Protein AF-A0A434TZ46-F1 (afdb_monomer_lite)

Structure (mmCIF, N/CA/C/O backbone):
data_AF-A0A434TZ46-F1
#
_entry.id   AF-A0A434TZ46-F1
#
loop_
_atom_site.group_PDB
_atom_site.id
_atom_site.type_symbol
_atom_site.label_atom_id
_atom_site.label_alt_id
_atom_site.label_comp_id
_atom_site.label_asym_id
_atom_site.label_entity_id
_atom_site.label_seq_id
_atom_site.pdbx_PDB_ins_code
_atom_site.Cartn_x
_atom_site.Cartn_y
_atom_site.Cartn_z
_atom_site.occupancy
_atom_site.B_iso_or_equiv
_atom_site.auth_seq_id
_atom_site.auth_comp_id
_atom_site.auth_asym_id
_atom_site.auth_atom_id
_atom_site.pdbx_PDB_model_num
ATOM 1 N N . MET A 1 1 ? -18.429 -49.446 20.543 1.00 51.88 1 MET A N 1
ATOM 2 C CA . MET A 1 1 ? -19.174 -49.352 19.262 1.00 51.88 1 MET A CA 1
ATOM 3 C C . MET A 1 1 ? -20.600 -48.777 19.357 1.00 51.88 1 MET A C 1
ATOM 5 O O . MET A 1 1 ? -21.110 -48.351 18.331 1.00 51.88 1 MET A O 1
ATOM 9 N N . ARG A 1 2 ? -21.245 -48.674 20.535 1.00 57.38 2 ARG A N 1
ATOM 10 C CA . ARG A 1 2 ? -22.646 -48.192 20.654 1.00 57.38 2 ARG A CA 1
ATOM 11 C C . ARG A 1 2 ? -22.880 -46.701 20.341 1.00 57.38 2 ARG A C 1
ATOM 13 O O . ARG A 1 2 ? -23.977 -46.325 19.948 1.00 57.38 2 ARG A O 1
ATOM 20 N N . THR A 1 3 ? -21.876 -45.840 20.499 1.00 57.66 3 THR A N 1
ATOM 21 C CA . THR A 1 3 ? -21.989 -44.390 20.241 1.00 57.66 3 THR A CA 1
ATOM 22 C C . THR A 1 3 ? -22.014 -44.040 18.754 1.00 57.66 3 THR A C 1
ATOM 24 O O . THR A 1 3 ? -22.775 -43.164 18.356 1.00 57.66 3 THR A O 1
ATOM 27 N N . LEU A 1 4 ? -21.245 -44.755 17.927 1.00 62.53 4 LEU A N 1
ATOM 28 C CA . LEU A 1 4 ? -21.224 -44.552 16.474 1.00 62.53 4 LEU A CA 1
ATOM 29 C C . LEU A 1 4 ? -22.514 -45.043 15.808 1.00 62.53 4 LEU A C 1
ATOM 31 O O . LEU A 1 4 ? -23.067 -44.338 14.972 1.00 62.53 4 LEU A O 1
ATOM 35 N N . GLN A 1 5 ? -23.051 -46.185 16.248 1.00 72.56 5 GLN A N 1
ATOM 36 C CA . GLN A 1 5 ? -24.335 -46.707 15.761 1.00 72.56 5 GLN A CA 1
ATOM 37 C C . GLN A 1 5 ? -25.507 -45.768 16.094 1.00 72.56 5 GLN A C 1
ATOM 39 O O . GLN A 1 5 ? -26.370 -45.537 15.255 1.00 72.56 5 GLN A O 1
ATOM 44 N N . ARG A 1 6 ? -25.498 -45.138 17.280 1.00 63.72 6 ARG A N 1
ATOM 45 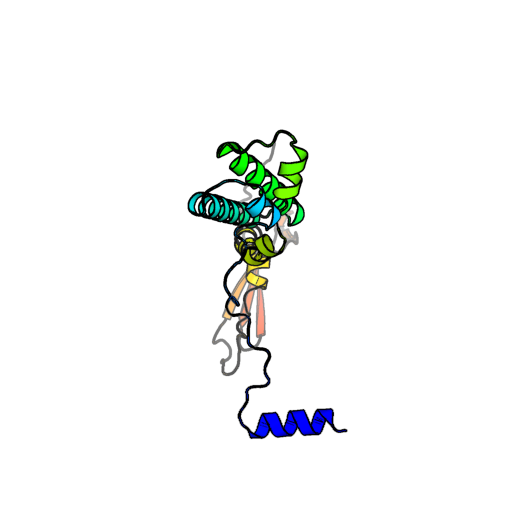C CA . ARG A 1 6 ? -26.473 -44.092 17.649 1.00 63.72 6 ARG A CA 1
ATOM 46 C C . ARG A 1 6 ? -26.376 -42.839 16.777 1.00 63.72 6 ARG A C 1
ATOM 48 O O . ARG A 1 6 ? -27.383 -42.184 16.539 1.00 63.72 6 ARG A O 1
ATOM 55 N N . HIS A 1 7 ? -25.167 -42.474 16.360 1.00 60.38 7 HIS A N 1
ATOM 56 C CA . HIS A 1 7 ? -24.936 -41.321 15.491 1.00 60.38 7 HIS A CA 1
ATOM 57 C C . HIS A 1 7 ? -25.367 -41.597 14.047 1.00 60.38 7 HIS A C 1
ATOM 59 O O . HIS A 1 7 ? -25.941 -40.710 13.425 1.00 60.38 7 HIS A O 1
ATOM 65 N N . ALA A 1 8 ? -25.137 -42.816 13.551 1.00 67.50 8 ALA A N 1
ATOM 66 C CA . ALA A 1 8 ? -25.589 -43.254 12.232 1.00 67.50 8 ALA A CA 1
ATOM 67 C C . ALA A 1 8 ? -27.125 -43.309 12.147 1.00 67.50 8 ALA A C 1
ATOM 69 O O . ALA A 1 8 ? -27.697 -42.723 11.238 1.00 67.50 8 ALA A O 1
ATOM 70 N N . ALA A 1 9 ? -27.795 -43.875 13.159 1.00 67.50 9 ALA A N 1
ATOM 71 C CA . ALA A 1 9 ? -29.260 -43.921 13.212 1.00 67.50 9 ALA A CA 1
ATOM 72 C C . ALA A 1 9 ? -29.911 -42.521 13.204 1.00 67.50 9 ALA A C 1
ATOM 74 O O . ALA A 1 9 ? -30.908 -42.299 12.529 1.00 67.50 9 ALA A O 1
ATOM 75 N N . ARG A 1 10 ? -29.302 -41.536 13.885 1.00 59.41 10 ARG A N 1
ATOM 76 C CA . ARG A 1 10 ? -29.754 -40.130 13.850 1.00 59.41 10 ARG A CA 1
ATOM 77 C C . ARG A 1 10 ? -29.540 -39.444 12.497 1.00 59.41 10 ARG A C 1
ATOM 79 O O . ARG A 1 10 ? -30.164 -38.419 12.237 1.00 59.41 10 ARG A O 1
ATOM 86 N N . PHE A 1 11 ? -28.633 -39.962 11.672 1.00 63.22 11 PHE A N 1
ATOM 87 C CA . PHE A 1 11 ? -28.360 -39.443 10.334 1.00 63.22 11 PHE A CA 1
ATOM 88 C C . PHE A 1 11 ? -29.434 -39.901 9.337 1.00 63.22 11 PHE A C 1
ATOM 90 O O . PHE A 1 11 ? -29.900 -39.089 8.538 1.00 63.22 11 PHE A O 1
ATOM 97 N N . ASP A 1 12 ? -29.872 -41.160 9.446 1.00 60.44 12 ASP A N 1
ATOM 98 C CA . ASP A 1 12 ? -30.924 -41.747 8.601 1.00 60.44 12 ASP A CA 1
ATOM 99 C C . ASP A 1 12 ? -32.313 -41.134 8.863 1.00 60.44 12 ASP A C 1
ATOM 101 O O . ASP A 1 12 ? -33.139 -41.055 7.958 1.00 60.44 12 ASP A O 1
ATOM 105 N N . GLU A 1 13 ? -32.552 -40.590 10.060 1.00 65.56 13 GLU A N 1
ATOM 106 C CA . GLU A 1 13 ? -33.772 -39.839 10.415 1.00 65.56 13 GLU A CA 1
ATOM 107 C C . GLU A 1 13 ? -33.798 -38.389 9.865 1.00 65.56 13 GLU A C 1
ATOM 109 O O . GLU A 1 13 ? -34.672 -37.595 10.215 1.00 65.56 13 GLU A O 1
ATOM 114 N N . GLY A 1 14 ? -32.841 -37.998 9.012 1.00 55.78 14 GLY A N 1
ATOM 115 C CA . GLY A 1 14 ? -32.810 -36.677 8.362 1.00 55.78 14 GLY A CA 1
ATOM 116 C C . GLY A 1 14 ? -32.359 -35.520 9.266 1.00 55.78 14 GLY A C 1
ATOM 117 O O . GLY A 1 14 ? -32.448 -34.346 8.888 1.00 55.78 14 GLY A O 1
ATOM 118 N N . MET A 1 15 ? -31.845 -35.813 10.462 1.00 55.72 15 MET A N 1
ATOM 119 C CA . MET A 1 15 ? -31.403 -34.799 11.414 1.00 55.72 15 MET A CA 1
ATOM 120 C C . MET A 1 15 ? -30.022 -34.251 11.008 1.00 55.72 15 MET A C 1
ATOM 122 O O . MET A 1 15 ? -29.019 -34.962 11.006 1.00 55.72 15 MET A O 1
ATOM 126 N N . LYS A 1 16 ? -29.934 -32.955 10.671 1.00 57.53 16 LYS A N 1
ATOM 127 C CA . LYS A 1 16 ? -28.660 -32.289 10.328 1.00 57.53 16 LYS A CA 1
ATOM 128 C C . LYS A 1 16 ? -27.697 -32.311 11.528 1.00 57.53 16 LYS A C 1
ATOM 130 O O . LYS A 1 16 ? -27.805 -31.480 12.423 1.00 57.53 16 LYS A O 1
ATOM 135 N N . VAL A 1 17 ? -26.705 -33.206 11.512 1.00 55.69 17 VAL A N 1
ATOM 136 C CA . VAL A 1 17 ? -25.663 -33.347 12.562 1.00 55.69 17 VAL A CA 1
ATOM 137 C C . VAL A 1 17 ? -24.533 -32.302 12.433 1.00 55.69 17 VAL A C 1
ATOM 139 O O . VAL A 1 17 ? -23.542 -32.322 13.161 1.00 55.69 17 VAL A O 1
ATOM 142 N N . GLY A 1 18 ? -24.664 -31.333 11.524 1.00 60.03 18 GLY A N 1
ATOM 143 C CA . GLY A 1 18 ? -23.765 -30.181 11.484 1.00 60.03 18 GLY A CA 1
ATOM 144 C C . GLY A 1 18 ? -23.980 -29.296 12.712 1.00 60.03 18 GLY A C 1
ATOM 145 O O . GLY A 1 18 ? -25.120 -28.972 13.041 1.00 60.03 18 GLY A O 1
ATOM 146 N N . ARG A 1 19 ? -22.901 -28.857 13.381 1.00 57.91 19 ARG A N 1
ATOM 147 C CA . ARG A 1 19 ? -22.994 -27.779 14.384 1.00 57.91 19 ARG A CA 1
ATOM 148 C C . ARG A 1 19 ? -23.782 -26.629 13.765 1.00 57.91 19 ARG A C 1
ATOM 150 O O . ARG A 1 19 ? -23.327 -26.047 12.778 1.00 57.91 19 ARG A O 1
ATOM 157 N N . HIS A 1 20 ? -24.940 -26.316 14.343 1.00 59.62 20 HIS A N 1
ATOM 158 C CA . HIS A 1 20 ? -25.729 -25.172 13.918 1.00 59.62 20 HIS A CA 1
ATOM 159 C C . HIS A 1 20 ? -24.811 -23.947 13.957 1.00 59.62 20 HIS A C 1
ATOM 161 O O . HIS A 1 20 ? -24.183 -23.660 14.983 1.00 59.62 20 HIS A O 1
ATOM 167 N N . GLY A 1 21 ? -24.639 -23.286 12.810 1.00 60.97 21 GLY A N 1
ATOM 168 C CA . GLY A 1 21 ? -23.885 -22.041 12.766 1.00 60.97 21 GLY A CA 1
ATOM 169 C C . GLY A 1 21 ? -24.502 -21.089 13.783 1.00 60.97 21 GLY A C 1
ATOM 170 O O . GLY A 1 21 ? -25.725 -21.020 13.887 1.00 60.97 21 GLY A O 1
ATOM 171 N N . ARG A 1 22 ? -23.677 -20.400 14.578 1.00 62.66 22 ARG A N 1
ATOM 172 C CA . ARG A 1 22 ? -24.213 -19.423 15.533 1.00 62.66 22 ARG A CA 1
ATOM 173 C C . ARG A 1 22 ? -25.095 -18.425 14.773 1.00 62.66 22 ARG A C 1
ATOM 175 O O . ARG A 1 22 ? -24.722 -18.001 13.681 1.00 62.66 22 ARG A O 1
ATOM 182 N N . SER A 1 23 ? -26.244 -18.063 15.335 1.00 64.88 23 SER A N 1
ATOM 183 C CA . SER A 1 23 ? -27.238 -17.186 14.690 1.00 64.88 23 SER A CA 1
ATOM 184 C C . SER A 1 23 ? -26.707 -15.783 14.370 1.00 64.88 23 SER A C 1
ATOM 186 O O . SER A 1 23 ? -27.261 -15.065 13.545 1.00 64.88 23 SER A O 1
ATOM 188 N N . ASP A 1 24 ? -25.604 -15.396 14.999 1.00 58.41 24 ASP A N 1
ATOM 189 C CA . ASP A 1 24 ? -24.908 -14.131 14.813 1.00 58.41 24 ASP A CA 1
ATOM 190 C C . ASP A 1 24 ? -23.653 -14.247 13.931 1.00 58.41 24 ASP A C 1
ATOM 192 O O . ASP A 1 24 ? -22.852 -13.312 13.847 1.00 58.41 24 ASP A O 1
ATOM 196 N N . ARG A 1 25 ? -23.461 -15.386 13.256 1.00 47.59 25 ARG A N 1
ATOM 197 C CA . ARG A 1 25 ? -22.370 -15.591 12.299 1.00 47.59 25 ARG A CA 1
ATOM 198 C C . ARG A 1 25 ? -22.459 -14.529 11.196 1.00 47.59 25 ARG A C 1
ATOM 200 O O . ARG A 1 25 ? -23.406 -14.508 10.423 1.00 47.59 25 ARG A O 1
ATOM 207 N N . GLY A 1 26 ? -21.463 -13.643 11.149 1.00 59.19 26 GLY A N 1
ATOM 208 C CA . GLY A 1 26 ? -21.386 -12.525 10.198 1.00 59.19 26 GLY A CA 1
ATOM 209 C C . GLY A 1 26 ? -21.720 -11.149 10.787 1.00 59.19 26 GLY A C 1
ATOM 210 O O . GLY A 1 26 ? -21.369 -10.141 10.179 1.00 59.19 26 GLY A O 1
ATOM 211 N N . LYS A 1 27 ? -22.312 -11.067 11.988 1.00 59.84 27 LYS A N 1
ATOM 212 C CA . LYS A 1 27 ? -22.533 -9.785 12.676 1.00 59.84 27 LYS A CA 1
ATOM 213 C C . LYS A 1 27 ? -21.300 -9.418 13.502 1.00 59.84 27 LYS A C 1
ATOM 215 O O . LYS A 1 27 ? -20.865 -10.184 14.364 1.00 59.84 27 LYS A O 1
ATOM 220 N N . LYS A 1 28 ? -20.727 -8.233 13.258 1.00 60.75 28 LYS A N 1
ATOM 221 C CA . LYS A 1 28 ? -19.649 -7.700 14.104 1.00 60.75 28 LYS A CA 1
ATOM 222 C C . LYS A 1 28 ? -20.211 -7.450 15.505 1.00 60.75 28 LYS A C 1
ATOM 224 O O . LYS A 1 28 ? -20.994 -6.533 15.706 1.00 60.75 28 LYS A O 1
ATOM 229 N N . ARG A 1 29 ? -19.811 -8.282 16.472 1.00 64.06 29 ARG A N 1
ATOM 230 C CA . ARG A 1 29 ? -20.197 -8.148 17.893 1.00 64.06 29 ARG A CA 1
ATOM 231 C C . ARG A 1 29 ? -19.611 -6.905 18.573 1.00 64.06 29 ARG A C 1
ATOM 233 O O . ARG A 1 29 ? -19.988 -6.605 19.697 1.00 64.06 29 ARG A O 1
ATOM 240 N N . VAL A 1 30 ? -18.612 -6.293 17.947 1.00 70.38 30 VAL A N 1
ATOM 241 C CA . VAL A 1 30 ? -17.732 -5.280 18.526 1.00 70.38 30 VAL A CA 1
ATOM 242 C C . VAL A 1 30 ? -17.458 -4.249 17.446 1.00 70.38 30 VAL A C 1
ATOM 244 O O . VAL A 1 30 ? -17.172 -4.629 16.305 1.00 70.38 30 VAL A O 1
ATOM 247 N N . VAL A 1 31 ? -17.567 -2.975 17.800 1.00 77.50 31 VAL A N 1
ATOM 248 C CA . VAL A 1 31 ? -17.396 -1.859 16.872 1.00 77.50 31 VAL A CA 1
ATOM 249 C C . VAL A 1 31 ? -15.904 -1.586 16.655 1.00 77.50 31 VAL A C 1
ATOM 251 O O . VAL A 1 31 ? -15.456 -1.574 15.507 1.00 77.50 31 VAL A O 1
ATOM 254 N N . ILE A 1 32 ? -15.129 -1.479 17.743 1.00 81.44 32 ILE A N 1
ATOM 255 C CA . ILE A 1 32 ? -13.660 -1.331 17.708 1.00 81.44 32 ILE A CA 1
ATOM 256 C C . ILE A 1 32 ? -12.984 -2.457 18.495 1.00 81.44 32 ILE A C 1
ATOM 258 O O . ILE A 1 32 ? -12.407 -3.369 17.909 1.00 81.44 32 ILE A O 1
ATOM 262 N N . SER A 1 33 ? -13.089 -2.441 19.826 1.00 85.44 33 SER A N 1
ATOM 263 C CA . SER A 1 33 ? -12.559 -3.478 20.716 1.00 85.44 33 SER A CA 1
ATOM 264 C C . SER A 1 33 ? -13.550 -3.743 21.853 1.00 85.44 33 SER A C 1
ATOM 266 O O . SER A 1 33 ? -14.283 -2.850 22.271 1.00 85.44 33 SER A O 1
ATOM 268 N N . ARG A 1 34 ? -13.589 -4.973 22.393 1.00 83.88 34 ARG A N 1
ATOM 269 C CA . ARG A 1 34 ? -14.512 -5.298 23.504 1.00 83.88 34 ARG A CA 1
ATOM 270 C C . ARG A 1 34 ? -14.236 -4.460 24.748 1.00 83.88 34 ARG A C 1
ATOM 272 O O . ARG A 1 34 ? -15.143 -4.256 25.546 1.00 83.88 34 ARG A O 1
ATOM 279 N N . ARG A 1 35 ? -12.973 -4.072 24.952 1.00 86.19 35 ARG A N 1
ATOM 280 C CA . ARG A 1 35 ? -12.545 -3.280 26.107 1.00 86.19 35 ARG A CA 1
ATOM 281 C C . ARG A 1 35 ? -13.045 -1.848 25.967 1.00 86.19 35 ARG A C 1
ATOM 283 O O . ARG A 1 35 ? -13.695 -1.364 26.884 1.00 86.19 35 ARG A O 1
ATOM 290 N N . TRP A 1 36 ? -12.833 -1.237 24.804 1.00 88.81 36 TRP A N 1
ATOM 291 C CA . TRP A 1 36 ? -13.318 0.106 24.502 1.00 88.81 36 TRP A CA 1
ATOM 292 C C . TRP A 1 36 ? -14.853 0.178 24.506 1.00 88.81 36 TRP A C 1
ATOM 294 O O . TRP A 1 36 ? -15.424 0.993 25.225 1.00 88.81 36 TRP A O 1
ATOM 304 N N . ASP A 1 37 ? -15.535 -0.752 23.824 1.00 86.88 37 ASP A N 1
ATOM 305 C CA . ASP A 1 37 ? -17.005 -0.764 23.729 1.00 86.88 37 ASP A CA 1
ATOM 306 C C . ASP A 1 37 ? -17.696 -0.862 25.101 1.00 86.88 37 ASP A C 1
ATOM 308 O O . ASP A 1 37 ? -18.792 -0.321 25.267 1.00 86.88 37 ASP A O 1
ATOM 312 N N . LYS A 1 38 ? -17.071 -1.558 26.064 1.00 86.88 38 LYS A N 1
ATOM 313 C CA . LYS A 1 38 ? -17.561 -1.704 27.445 1.00 86.88 38 LYS A CA 1
ATOM 314 C C . LYS A 1 38 ? -17.207 -0.524 28.344 1.00 86.88 38 LYS A C 1
ATOM 316 O O . LYS A 1 38 ? -17.980 -0.219 29.243 1.00 86.88 38 LYS A O 1
ATOM 321 N N . LEU A 1 39 ? -16.031 0.071 28.152 1.00 86.44 39 LEU A N 1
ATOM 322 C CA . LEU A 1 39 ? -15.540 1.155 29.000 1.00 86.44 39 LEU A CA 1
ATOM 323 C C . LEU A 1 39 ? -16.297 2.458 28.734 1.00 86.44 39 LEU A C 1
ATOM 325 O O . LEU A 1 39 ? -16.559 3.226 29.655 1.00 86.44 39 LEU A O 1
ATOM 329 N N . VAL A 1 40 ? -16.621 2.712 27.470 1.00 86.38 40 VAL A N 1
ATOM 330 C CA . VAL A 1 40 ? -17.083 4.021 27.031 1.00 86.38 40 VAL A CA 1
ATOM 331 C C . VAL A 1 40 ? -18.620 4.107 27.071 1.00 86.38 40 VAL A C 1
ATOM 333 O O . VAL A 1 40 ? -19.292 3.319 26.389 1.00 86.38 40 VAL A O 1
ATOM 336 N N . PRO A 1 41 ? -19.202 5.082 27.798 1.00 87.50 41 PRO A N 1
ATOM 337 C CA . PRO A 1 41 ? -20.648 5.245 27.961 1.00 87.50 41 PRO A CA 1
ATOM 338 C C . PRO A 1 41 ? -21.294 6.016 26.794 1.00 87.50 41 PRO A C 1
ATOM 340 O O . PRO A 1 41 ? -22.204 6.811 26.998 1.00 87.50 41 PRO A O 1
ATOM 343 N N . PHE A 1 42 ? -20.810 5.822 25.565 1.00 87.94 42 PHE A N 1
ATOM 344 C CA . PHE A 1 42 ? -21.385 6.460 24.377 1.00 87.94 42 PHE A CA 1
ATOM 345 C C . PHE A 1 42 ? -22.549 5.648 23.810 1.00 87.94 42 PHE A C 1
ATOM 347 O O . PHE A 1 42 ? -22.585 4.415 23.918 1.00 87.94 42 PHE A O 1
ATOM 354 N N . ASP A 1 43 ? -23.468 6.344 23.147 1.00 89.62 43 ASP A N 1
ATOM 355 C CA . ASP A 1 43 ? -24.531 5.740 22.358 1.00 89.62 43 ASP A CA 1
ATOM 356 C C . ASP A 1 43 ? -23.968 5.011 21.121 1.00 89.62 43 ASP A C 1
ATOM 358 O O . ASP A 1 43 ? -22.823 5.203 20.695 1.00 89.62 43 ASP A O 1
ATOM 362 N N . ALA A 1 44 ? -24.785 4.141 20.526 1.00 87.06 44 ALA A N 1
ATOM 363 C CA . ALA A 1 44 ? -24.357 3.319 19.398 1.00 87.06 44 ALA A CA 1
ATOM 364 C C . ALA A 1 44 ? -23.980 4.145 18.154 1.00 87.06 44 ALA A C 1
ATOM 366 O O . ALA A 1 44 ? -23.100 3.725 17.400 1.00 87.06 44 ALA A O 1
ATOM 367 N N . SER A 1 45 ? -24.608 5.309 17.940 1.00 88.69 45 SER A N 1
ATOM 368 C CA . SER A 1 45 ? -24.334 6.150 16.771 1.00 88.69 45 SER A CA 1
ATOM 369 C C . SER A 1 45 ? -22.975 6.842 16.890 1.00 88.69 45 SER A C 1
ATOM 371 O O . SER A 1 45 ? -22.174 6.785 15.955 1.00 88.69 45 SER A O 1
ATOM 373 N N . THR A 1 46 ? -22.649 7.366 18.073 1.00 89.12 46 THR A N 1
ATOM 374 C CA . THR A 1 46 ? -21.332 7.947 18.362 1.00 89.12 46 THR A CA 1
ATOM 375 C C . THR A 1 46 ? -20.227 6.902 18.249 1.00 89.12 46 THR A C 1
ATOM 377 O O . THR A 1 46 ? -19.203 7.150 17.610 1.00 89.12 46 THR A O 1
ATOM 380 N N . LYS A 1 47 ? -20.447 5.688 18.775 1.00 89.44 47 LYS A N 1
ATOM 381 C CA . LYS A 1 47 ? -19.487 4.578 18.629 1.00 89.44 47 LYS A CA 1
ATOM 382 C C . LYS A 1 47 ? -19.232 4.225 17.164 1.00 89.44 47 LYS A C 1
ATOM 384 O O . LYS A 1 47 ? -18.082 4.031 16.773 1.00 89.44 47 LYS A O 1
ATOM 389 N N . ALA A 1 48 ? -20.285 4.166 16.350 1.00 89.12 48 ALA A N 1
ATOM 390 C CA . ALA A 1 48 ? -20.164 3.887 14.923 1.00 89.12 48 ALA A CA 1
ATOM 391 C C . ALA A 1 48 ? -19.397 4.990 14.178 1.00 89.12 48 ALA A C 1
ATOM 393 O O . ALA A 1 48 ? -18.571 4.672 13.323 1.00 89.12 48 ALA A O 1
ATOM 394 N N . LYS A 1 49 ? -19.624 6.261 14.531 1.00 92.12 49 LYS A N 1
ATOM 395 C CA . LYS A 1 49 ? -18.920 7.403 13.938 1.00 92.12 49 LYS A CA 1
ATOM 396 C C . LYS A 1 49 ? -17.420 7.364 14.232 1.00 92.12 49 LYS A C 1
ATOM 398 O O . LYS A 1 49 ? -16.633 7.351 13.294 1.00 92.12 49 LYS A O 1
ATOM 403 N N . ILE A 1 50 ? -17.034 7.216 15.502 1.00 91.88 50 ILE A N 1
ATOM 404 C CA . ILE A 1 50 ? -15.618 7.107 15.905 1.00 91.88 50 ILE A CA 1
ATOM 405 C C . ILE A 1 50 ? -14.931 5.944 15.179 1.00 91.88 50 ILE A C 1
ATOM 407 O O . ILE A 1 50 ? -13.788 6.057 14.747 1.00 91.88 50 ILE A O 1
ATOM 411 N N . ALA A 1 51 ? -15.627 4.820 15.013 1.00 91.00 51 ALA A N 1
ATOM 412 C CA . ALA A 1 51 ? -15.071 3.663 14.327 1.00 91.00 51 ALA A CA 1
ATOM 413 C C . ALA A 1 51 ? -14.906 3.857 12.819 1.00 91.00 51 ALA A C 1
ATOM 415 O O . ALA A 1 51 ? -13.992 3.276 12.233 1.00 91.00 51 ALA A O 1
ATOM 416 N N . GLU A 1 52 ? -15.783 4.624 12.172 1.00 92.81 52 GLU A N 1
ATOM 417 C CA . GLU A 1 52 ? -15.601 4.972 10.766 1.00 92.81 52 GLU A CA 1
ATOM 418 C C . GLU A 1 52 ? -14.466 5.981 10.593 1.00 92.81 52 GLU A C 1
ATOM 420 O O . GLU A 1 52 ? -13.606 5.759 9.744 1.00 92.81 52 GLU A O 1
ATOM 425 N N . ASP A 1 53 ? -14.387 6.997 11.453 1.00 93.75 53 ASP A N 1
ATOM 426 C CA . ASP A 1 53 ? -13.290 7.971 11.452 1.00 93.75 53 ASP A CA 1
ATOM 427 C C . ASP A 1 53 ? -11.935 7.269 11.661 1.00 93.75 53 ASP A C 1
ATOM 429 O O . ASP A 1 53 ? -10.998 7.471 10.890 1.00 93.75 53 ASP A O 1
ATOM 433 N N . LEU A 1 54 ? -11.861 6.330 12.613 1.00 94.31 54 LEU A N 1
ATOM 434 C CA . LEU A 1 54 ? -10.679 5.495 12.849 1.00 94.31 54 LEU A CA 1
ATOM 435 C C . LEU A 1 54 ? -10.293 4.667 11.613 1.00 94.31 54 LEU A C 1
ATOM 437 O O . LEU A 1 54 ? -9.111 4.535 11.294 1.00 94.31 54 LEU A O 1
ATOM 441 N N . LYS A 1 55 ? -11.269 4.097 10.893 1.00 93.50 55 LYS A N 1
ATOM 442 C CA . LYS A 1 55 ? -10.977 3.379 9.642 1.00 93.50 55 LYS A CA 1
ATOM 443 C C . LYS A 1 55 ? -10.428 4.318 8.578 1.00 93.50 55 LYS A C 1
ATOM 445 O O . LYS A 1 55 ? -9.506 3.928 7.864 1.00 93.50 55 LYS A O 1
ATOM 450 N N . GLN A 1 56 ? -10.989 5.516 8.437 1.00 94.69 56 GLN A N 1
ATOM 451 C CA . GLN A 1 56 ? -10.493 6.495 7.469 1.00 94.69 56 GLN A CA 1
ATOM 452 C C . GLN A 1 56 ? -9.061 6.920 7.797 1.00 94.69 56 GLN A C 1
ATOM 454 O O . GLN A 1 56 ? -8.235 6.967 6.883 1.00 94.69 56 GLN A O 1
ATOM 459 N N . GLU A 1 57 ? -8.741 7.104 9.077 1.00 95.12 57 GLU A N 1
ATOM 460 C CA . GLU A 1 57 ? -7.384 7.412 9.528 1.00 95.12 57 GLU A CA 1
ATOM 461 C C . GLU A 1 57 ? -6.409 6.283 9.176 1.00 95.12 57 GLU A C 1
ATOM 463 O O . GLU A 1 57 ? -5.422 6.503 8.475 1.00 95.12 57 GLU A O 1
ATOM 468 N N . ILE A 1 58 ? -6.735 5.034 9.529 1.00 94.56 58 ILE A N 1
ATOM 469 C CA . ILE A 1 58 ? -5.910 3.863 9.183 1.00 94.56 58 ILE A CA 1
ATOM 470 C C . ILE A 1 58 ? -5.685 3.776 7.670 1.00 94.56 58 ILE A C 1
ATOM 472 O O . ILE A 1 58 ? -4.563 3.542 7.213 1.00 94.56 58 ILE A O 1
ATOM 476 N N . ARG A 1 59 ? -6.725 4.005 6.860 1.00 95.00 59 ARG A N 1
ATOM 477 C CA . ARG A 1 59 ? -6.592 4.047 5.395 1.00 95.00 59 ARG A CA 1
ATOM 478 C C . ARG A 1 59 ? -5.657 5.168 4.952 1.00 95.00 59 ARG A C 1
ATOM 480 O O . ARG A 1 59 ? -4.868 4.950 4.033 1.00 95.00 59 ARG A O 1
ATOM 487 N N . GLY A 1 60 ? -5.741 6.344 5.568 1.00 95.50 60 GLY A N 1
ATOM 488 C CA . GLY A 1 60 ? -4.844 7.476 5.339 1.00 95.50 60 GLY A CA 1
ATOM 489 C C . GLY A 1 60 ? -3.384 7.114 5.604 1.00 95.50 60 GLY A C 1
ATOM 490 O O . GLY A 1 60 ? -2.552 7.236 4.702 1.00 95.50 60 GLY A O 1
ATOM 491 N N . LEU A 1 61 ? -3.093 6.558 6.781 1.00 94.81 61 LEU A N 1
ATOM 492 C CA . LEU A 1 61 ? -1.752 6.128 7.194 1.00 94.81 61 LEU A CA 1
ATOM 493 C C . LEU A 1 61 ? -1.166 5.072 6.244 1.00 94.81 61 LEU A C 1
ATOM 495 O O . LEU A 1 61 ? -0.023 5.187 5.787 1.00 94.81 61 LEU A O 1
ATOM 499 N N . LEU A 1 62 ? -1.967 4.073 5.860 1.00 94.69 62 LEU A N 1
ATOM 500 C CA . LEU A 1 62 ? -1.547 3.021 4.928 1.00 94.69 62 LEU A CA 1
ATOM 501 C C . LEU A 1 62 ? -1.293 3.554 3.510 1.00 94.69 62 LEU A C 1
ATOM 503 O O . LEU A 1 62 ? -0.324 3.140 2.867 1.00 94.69 62 LEU A O 1
ATOM 507 N N . LYS A 1 63 ? -2.114 4.496 3.023 1.00 94.38 63 LYS A N 1
ATOM 508 C CA . LYS A 1 63 ? -1.880 5.214 1.753 1.00 94.38 63 LYS A CA 1
ATOM 509 C C . LYS A 1 63 ? -0.639 6.111 1.828 1.00 94.38 63 LYS A C 1
ATOM 511 O O . LYS A 1 63 ? 0.039 6.296 0.817 1.00 94.38 63 LYS A O 1
ATOM 516 N N . GLY A 1 64 ? -0.336 6.644 3.011 1.00 93.06 64 GLY A N 1
ATOM 517 C CA . GLY A 1 64 ? 0.878 7.402 3.312 1.00 93.06 64 GLY A CA 1
ATOM 518 C C . GLY A 1 64 ? 2.149 6.549 3.303 1.00 93.06 64 GLY A C 1
ATOM 519 O O . GLY A 1 64 ? 3.234 7.089 3.114 1.00 93.06 64 GLY A O 1
ATOM 520 N N . GLY A 1 65 ? 2.017 5.221 3.400 1.00 92.06 65 GLY A N 1
ATOM 521 C CA . GLY A 1 65 ? 3.140 4.279 3.403 1.00 92.06 65 GLY A CA 1
ATOM 522 C C . GLY A 1 65 ? 3.674 3.951 4.789 1.00 92.06 65 GLY A C 1
ATOM 523 O O . GLY A 1 65 ? 4.766 3.396 4.900 1.00 92.06 65 GLY A O 1
ATOM 524 N N . MET A 1 66 ? 2.916 4.272 5.839 1.00 93.31 66 MET A N 1
ATOM 525 C CA . MET A 1 66 ? 3.328 4.014 7.211 1.00 93.31 66 MET A CA 1
ATOM 526 C C . MET A 1 66 ? 3.572 2.514 7.456 1.00 93.31 66 MET A C 1
ATOM 528 O O . MET A 1 66 ? 2.940 1.636 6.852 1.00 93.31 66 MET A O 1
ATOM 532 N N . SER A 1 67 ? 4.541 2.210 8.324 1.00 91.50 67 SER A N 1
ATOM 533 C CA . SER A 1 67 ? 4.832 0.836 8.732 1.00 91.50 67 SER A CA 1
ATOM 534 C C . SER A 1 67 ? 3.697 0.281 9.596 1.00 91.50 67 SER A C 1
ATOM 536 O O . SER A 1 67 ? 2.919 1.029 10.187 1.00 91.50 67 SER A O 1
ATOM 538 N N . TRP A 1 68 ? 3.594 -1.045 9.681 1.00 90.75 68 TRP A N 1
ATOM 539 C CA . TRP A 1 68 ? 2.537 -1.706 10.451 1.00 90.75 68 TRP A CA 1
ATOM 540 C C . TRP A 1 68 ? 2.517 -1.279 11.926 1.00 90.75 68 TRP A C 1
ATOM 542 O O . TRP A 1 68 ? 1.471 -0.889 12.435 1.00 90.75 68 TRP A O 1
ATOM 552 N N . GLY A 1 69 ? 3.678 -1.308 12.589 1.00 91.62 69 GLY A N 1
ATOM 553 C CA . GLY A 1 69 ? 3.793 -0.935 14.002 1.00 91.62 69 GLY A CA 1
ATOM 554 C C . GLY A 1 69 ? 3.411 0.522 14.254 1.00 91.62 69 GLY A C 1
ATOM 555 O O . GLY A 1 69 ? 2.619 0.795 15.149 1.00 91.62 69 GLY A O 1
ATOM 556 N N . HIS A 1 70 ? 3.884 1.440 13.406 1.00 93.44 70 HIS A N 1
ATOM 557 C CA . HIS A 1 70 ? 3.525 2.856 13.517 1.00 93.44 70 HIS A CA 1
ATOM 558 C C . HIS A 1 70 ? 2.042 3.098 13.214 1.00 93.44 70 HIS A C 1
ATOM 560 O O . HIS A 1 70 ? 1.414 3.910 13.878 1.00 93.44 70 HIS A O 1
ATOM 566 N N . THR A 1 71 ? 1.456 2.355 12.268 1.00 93.38 71 THR A N 1
ATOM 567 C CA . THR A 1 71 ? 0.018 2.454 11.968 1.00 93.38 71 THR A CA 1
ATOM 568 C C . THR A 1 71 ? -0.820 2.087 13.192 1.00 93.38 71 THR A C 1
ATOM 570 O O . THR A 1 71 ? -1.809 2.752 13.468 1.00 93.38 71 THR A O 1
ATOM 573 N N . LEU A 1 72 ? -0.428 1.047 13.939 1.00 93.31 72 LEU A N 1
ATOM 574 C CA . LEU A 1 72 ? -1.117 0.659 15.173 1.00 93.31 72 LEU A CA 1
ATOM 575 C C . LEU A 1 72 ? -0.985 1.726 16.263 1.00 93.31 72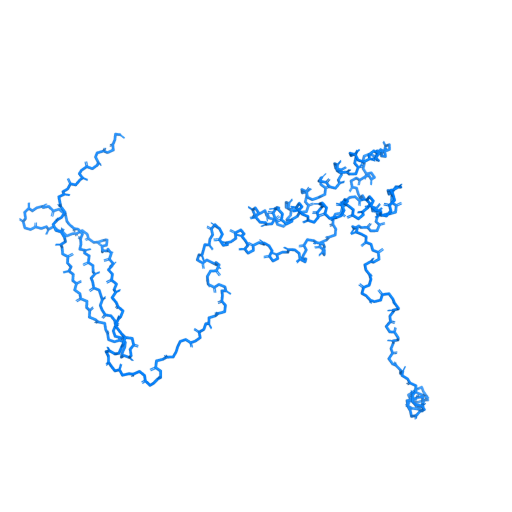 LEU A C 1
ATOM 577 O O . LEU A 1 72 ? -1.988 2.076 16.875 1.00 93.31 72 LEU A O 1
ATOM 581 N N . GLN A 1 73 ? 0.224 2.253 16.469 1.00 93.12 73 GLN A N 1
ATOM 582 C CA . GLN A 1 73 ? 0.483 3.293 17.470 1.00 93.12 73 GLN A CA 1
ATOM 583 C C . GLN A 1 73 ? -0.289 4.584 17.173 1.00 93.12 73 GLN A C 1
ATOM 585 O O . GLN A 1 73 ? -0.931 5.138 18.063 1.00 93.12 73 GLN A O 1
ATOM 590 N N . GLU A 1 74 ? -0.280 5.046 15.921 1.00 93.88 74 GLU A N 1
ATOM 591 C CA . GLU A 1 74 ? -0.966 6.288 15.556 1.00 93.88 74 GLU A CA 1
ATOM 592 C C . GLU A 1 74 ? -2.491 6.110 15.557 1.00 93.88 74 GLU A C 1
ATOM 594 O O . GLU A 1 74 ? -3.216 6.998 15.996 1.00 93.88 74 GLU A O 1
ATOM 599 N N . ALA A 1 75 ? -2.993 4.935 15.163 1.00 93.88 75 ALA A N 1
ATOM 600 C CA . ALA A 1 75 ? -4.414 4.608 15.274 1.00 93.88 75 ALA A CA 1
ATOM 601 C C . ALA A 1 75 ? -4.887 4.531 16.738 1.00 93.88 75 ALA A C 1
ATOM 603 O O . ALA A 1 75 ? -5.997 4.962 17.052 1.00 93.88 75 ALA A O 1
ATOM 604 N N . GLU A 1 76 ? -4.058 4.005 17.644 1.00 94.06 76 GLU A N 1
ATOM 605 C CA . GLU A 1 76 ? -4.333 3.987 19.085 1.00 94.06 76 GLU A CA 1
ATOM 606 C C . GLU A 1 76 ? -4.396 5.407 19.653 1.00 94.06 76 GLU A C 1
ATOM 608 O O . GLU A 1 76 ? -5.362 5.761 20.332 1.00 94.06 76 GLU A O 1
ATOM 613 N N . LYS A 1 77 ? -3.419 6.248 19.305 1.00 93.69 77 LYS A N 1
ATOM 614 C CA . LYS A 1 77 ? -3.395 7.663 19.683 1.00 93.69 77 LYS A CA 1
ATOM 615 C C . LYS A 1 77 ? -4.619 8.415 19.160 1.00 93.69 77 LYS A C 1
ATOM 617 O O . LYS A 1 77 ? -5.292 9.089 19.936 1.00 93.69 77 LYS A O 1
ATOM 622 N N . PHE A 1 78 ? -4.972 8.224 17.888 1.00 94.38 78 PHE A N 1
ATOM 623 C CA . PHE A 1 78 ? -6.185 8.793 17.301 1.00 94.38 78 PHE A CA 1
ATOM 624 C C . PHE A 1 78 ? -7.439 8.375 18.075 1.00 94.38 78 PHE A C 1
ATOM 626 O O . PHE A 1 78 ? -8.289 9.211 18.379 1.00 94.38 78 PHE A O 1
ATOM 633 N N . LEU A 1 79 ? -7.560 7.095 18.441 1.00 93.38 79 LEU A N 1
ATOM 634 C CA . LEU A 1 79 ? -8.709 6.608 19.203 1.00 93.38 79 LEU A CA 1
ATOM 635 C C . LEU A 1 79 ? -8.778 7.228 20.605 1.00 93.38 79 LEU A C 1
ATOM 637 O O . LEU A 1 79 ? -9.872 7.557 21.070 1.00 93.38 79 LEU A O 1
ATOM 641 N N . ILE A 1 80 ? -7.638 7.408 21.275 1.00 92.12 80 ILE A N 1
ATOM 642 C CA . ILE A 1 80 ? -7.554 8.098 22.569 1.00 92.12 80 ILE A CA 1
ATOM 643 C C . ILE A 1 80 ? -8.035 9.544 22.428 1.00 92.12 80 ILE A C 1
ATOM 645 O O . ILE A 1 80 ? -8.911 9.972 23.185 1.00 92.12 80 ILE A O 1
ATOM 649 N N . ASP A 1 81 ? -7.510 10.274 21.448 1.00 91.94 81 ASP A N 1
ATOM 650 C CA . ASP A 1 81 ? -7.829 11.684 21.233 1.00 91.94 81 ASP A CA 1
ATOM 651 C C . ASP A 1 81 ? -9.295 11.873 20.831 1.00 91.94 81 ASP A C 1
ATOM 653 O O . ASP A 1 81 ? -9.992 12.705 21.415 1.00 91.94 81 ASP A O 1
ATOM 657 N N . ALA A 1 82 ? -9.815 11.031 19.934 1.00 91.38 82 ALA A N 1
ATOM 658 C CA . ALA A 1 82 ? -11.225 11.026 19.557 1.00 91.38 82 ALA A CA 1
ATOM 659 C C . ALA A 1 82 ? -12.131 10.728 20.762 1.00 91.38 82 ALA A C 1
ATOM 661 O O . ALA A 1 82 ? -13.115 11.429 20.995 1.00 91.38 82 ALA A O 1
ATOM 662 N N . THR A 1 83 ? -11.785 9.731 21.582 1.00 90.12 83 THR A N 1
ATOM 663 C CA . THR A 1 83 ? -12.567 9.376 22.779 1.00 90.12 83 THR A CA 1
ATOM 664 C C . THR A 1 83 ? -12.586 10.523 23.800 1.00 90.12 83 THR A C 1
ATOM 666 O O . THR A 1 83 ? -13.629 10.809 24.393 1.00 90.12 83 THR A O 1
ATOM 669 N N . ARG A 1 84 ? -11.462 11.232 23.965 1.00 90.00 84 ARG A N 1
ATOM 670 C CA . ARG A 1 84 ? -11.358 12.420 24.829 1.00 90.00 84 ARG A CA 1
ATOM 671 C C . ARG A 1 84 ? -12.129 13.616 24.279 1.00 90.00 84 ARG A C 1
ATOM 673 O O . ARG A 1 84 ? -12.712 14.357 25.070 1.00 90.00 84 ARG A O 1
ATOM 680 N N . ALA A 1 85 ? -12.134 13.807 22.961 1.00 89.06 85 ALA A N 1
ATOM 681 C CA . ALA A 1 85 ? -12.860 14.886 22.293 1.00 89.06 85 ALA A CA 1
ATOM 682 C C . ALA A 1 85 ? -14.380 14.751 22.472 1.00 89.06 85 ALA A C 1
ATOM 684 O O . ALA A 1 85 ? -15.062 15.745 22.695 1.00 89.06 85 ALA A O 1
ATOM 685 N N . TRP A 1 86 ? -14.893 13.518 22.483 1.00 87.00 86 TRP A N 1
ATOM 686 C CA . TRP A 1 86 ? -16.291 13.211 22.811 1.00 87.00 86 TRP A CA 1
ATOM 687 C C . TRP A 1 86 ? -16.624 13.299 24.312 1.00 87.00 86 TRP A C 1
ATOM 689 O O . TRP A 1 86 ? -17.751 13.026 24.715 1.00 87.00 86 TRP A O 1
ATOM 699 N N . GLY A 1 87 ? -15.665 13.702 25.150 1.00 84.75 87 GLY A N 1
ATOM 700 C CA . GLY A 1 87 ? -15.895 14.034 26.557 1.00 84.75 87 GLY A CA 1
ATOM 701 C C . GLY A 1 87 ? -15.647 12.898 27.549 1.00 84.75 87 GLY A C 1
ATOM 702 O O . GLY A 1 87 ? -15.793 13.114 28.751 1.00 84.75 87 GLY A O 1
ATOM 703 N N . PHE A 1 88 ? -15.222 11.707 27.108 1.00 85.88 88 PHE A N 1
ATOM 704 C CA . PHE A 1 88 ? -14.874 10.632 28.039 1.00 85.88 88 PHE A CA 1
ATOM 705 C C . PHE A 1 88 ? -13.433 10.781 28.536 1.00 85.88 88 PHE A C 1
ATOM 707 O O . PHE A 1 88 ? -12.466 10.574 27.800 1.00 85.88 88 PHE A O 1
ATOM 714 N N . ARG A 1 89 ? -13.293 11.136 29.816 1.00 82.62 89 ARG A N 1
ATOM 715 C CA . ARG A 1 89 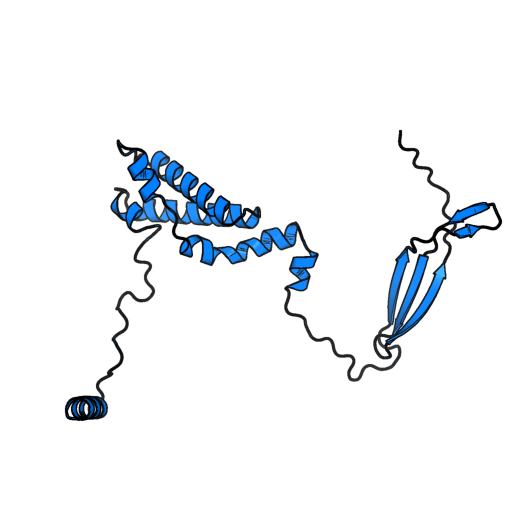? -12.007 11.273 30.509 1.00 82.62 89 ARG A CA 1
ATOM 716 C C . ARG A 1 89 ? -12.034 10.441 31.792 1.00 82.62 89 ARG A C 1
ATOM 718 O O . ARG A 1 89 ? -12.571 10.907 32.795 1.00 82.62 89 ARG A O 1
ATOM 725 N N . PRO A 1 90 ? -11.513 9.204 31.780 1.00 77.94 90 PRO A N 1
ATOM 726 C CA . PRO A 1 90 ? -11.382 8.436 33.009 1.00 77.94 90 PRO A CA 1
ATOM 727 C C . PRO A 1 90 ? -10.340 9.091 33.926 1.00 77.94 90 PRO A C 1
ATOM 729 O O . PRO A 1 90 ? -9.383 9.698 33.447 1.00 77.94 90 PRO A O 1
ATOM 732 N N . GLY A 1 91 ? -10.523 8.953 35.243 1.00 74.88 91 GLY A N 1
ATOM 733 C CA . GLY A 1 91 ? -9.596 9.509 36.239 1.00 74.88 91 GLY A CA 1
ATOM 734 C C . GLY A 1 91 ? -8.188 8.899 36.196 1.00 74.88 91 GLY A C 1
ATOM 735 O O . GLY A 1 91 ? -7.240 9.544 36.624 1.00 74.88 91 GLY A O 1
ATOM 736 N N . ASP A 1 92 ? -8.043 7.691 35.637 1.00 81.81 92 ASP A N 1
ATOM 737 C CA . ASP A 1 92 ? -6.754 7.048 35.358 1.00 81.81 92 ASP A CA 1
ATOM 738 C C . ASP A 1 92 ? -6.515 6.967 33.841 1.00 81.81 92 ASP A C 1
ATOM 740 O O . ASP A 1 92 ? -7.254 6.301 33.105 1.00 81.81 92 ASP A O 1
ATOM 744 N N . LEU A 1 93 ? -5.452 7.631 33.378 1.00 76.38 93 LEU A N 1
ATOM 745 C CA . LEU A 1 93 ? -5.039 7.667 31.972 1.00 76.38 93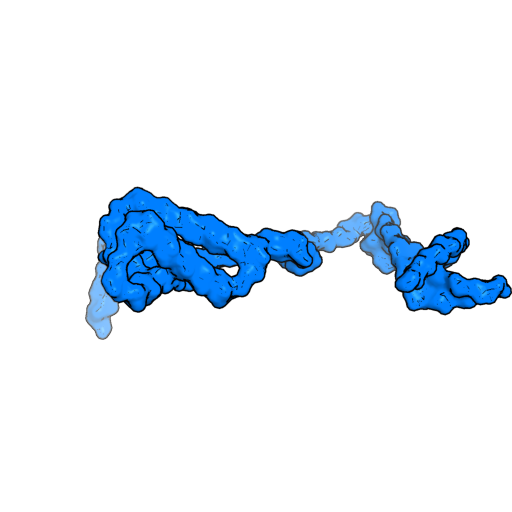 LEU A CA 1
ATOM 746 C C . LEU A 1 93 ? -4.672 6.272 31.444 1.00 76.38 93 LEU A C 1
ATOM 748 O O . LEU A 1 93 ? -5.013 5.937 30.307 1.00 76.38 93 LEU A O 1
ATOM 752 N N . ASN A 1 94 ? -4.091 5.414 32.289 1.00 83.25 94 ASN A N 1
ATOM 753 C CA . ASN A 1 94 ? -3.666 4.067 31.903 1.00 83.25 94 ASN A CA 1
ATOM 754 C C . ASN A 1 94 ? -4.848 3.145 31.582 1.00 83.25 94 ASN A C 1
ATOM 756 O O . ASN A 1 94 ? -4.685 2.126 30.905 1.00 83.25 94 ASN A O 1
ATOM 760 N N . VAL A 1 95 ? -6.039 3.429 32.115 1.00 84.25 95 VAL A N 1
ATOM 761 C CA . VAL A 1 95 ? -7.252 2.653 31.812 1.00 84.25 95 VAL A CA 1
ATOM 762 C C . VAL A 1 95 ? -7.730 2.955 30.397 1.00 84.25 95 VAL A C 1
ATOM 764 O O . VAL A 1 95 ? -8.128 2.032 29.683 1.00 84.25 95 VAL A O 1
ATOM 767 N N . LEU A 1 96 ? -7.649 4.222 29.978 1.00 84.62 96 LEU A N 1
ATOM 768 C CA . LEU A 1 96 ? -8.026 4.630 28.628 1.00 84.62 96 LEU A CA 1
ATOM 769 C C . LEU A 1 96 ? -7.082 4.031 27.588 1.00 84.62 96 LEU A C 1
ATOM 771 O O . LEU A 1 96 ? -7.550 3.395 26.650 1.00 84.62 96 LEU A O 1
ATOM 775 N N . GLU A 1 97 ? -5.772 4.170 27.789 1.00 85.69 97 GLU A N 1
ATOM 776 C CA . GLU A 1 97 ? -4.752 3.649 26.869 1.00 85.69 97 GLU A CA 1
ATOM 777 C C . GLU A 1 97 ? -4.915 2.137 26.666 1.00 85.69 97 GLU A C 1
ATOM 779 O O . GLU A 1 97 ? -5.121 1.659 25.552 1.00 85.69 97 GLU A O 1
ATOM 784 N N . ARG A 1 98 ? -5.013 1.369 27.760 1.00 86.50 98 ARG A N 1
ATOM 785 C CA . ARG A 1 98 ? -5.223 -0.089 27.688 1.00 86.50 98 ARG A CA 1
ATOM 786 C C . ARG A 1 98 ? -6.532 -0.500 27.005 1.00 86.50 98 ARG A C 1
ATOM 788 O O . ARG A 1 98 ? -6.622 -1.621 26.487 1.00 86.50 98 ARG A O 1
ATOM 795 N N . ALA A 1 99 ? -7.560 0.345 27.041 1.00 86.19 99 ALA A N 1
ATOM 796 C CA . ALA A 1 99 ? -8.834 0.086 26.376 1.00 86.19 99 ALA A CA 1
ATOM 797 C C . ALA A 1 99 ? -8.810 0.457 24.886 1.00 86.19 99 ALA A C 1
ATOM 799 O O . ALA A 1 99 ? -9.454 -0.236 24.094 1.00 86.19 99 ALA A O 1
ATOM 800 N N . CYS A 1 100 ? -8.045 1.488 24.517 1.00 87.88 100 CYS A N 1
ATOM 801 C CA . CYS A 1 100 ? -7.870 1.979 23.149 1.00 87.88 100 CYS A CA 1
ATOM 802 C C . CYS A 1 100 ? -6.885 1.158 22.302 1.00 87.88 100 CYS A C 1
ATOM 804 O O . CYS A 1 100 ? -6.695 1.463 21.128 1.00 87.88 100 CYS A O 1
ATOM 806 N N . SER A 1 101 ? -6.318 0.081 22.848 1.00 88.56 101 SER A N 1
ATOM 807 C CA . SER A 1 101 ? -5.497 -0.852 22.078 1.00 88.56 101 SER A CA 1
ATOM 808 C C . SER A 1 101 ? -6.242 -1.384 20.840 1.00 88.56 101 SER A C 1
ATOM 810 O O . SER A 1 101 ? -7.336 -1.961 20.937 1.00 88.56 101 SER A O 1
ATOM 812 N N . ILE A 1 102 ? -5.638 -1.179 19.666 1.00 89.75 102 ILE A N 1
ATOM 813 C CA . ILE A 1 102 ? -6.234 -1.484 18.362 1.00 89.75 102 ILE A CA 1
ATOM 814 C C . ILE A 1 102 ? -6.062 -2.971 18.020 1.00 89.75 102 ILE A C 1
ATOM 816 O O . ILE A 1 102 ? -4.934 -3.470 17.978 1.00 89.75 102 ILE A O 1
ATOM 820 N N . PRO A 1 103 ? -7.149 -3.705 17.708 1.00 88.56 103 PRO A N 1
ATOM 821 C CA . PRO A 1 103 ? -7.035 -5.073 17.220 1.00 88.56 103 PRO A CA 1
ATOM 822 C C . PRO A 1 103 ? -6.311 -5.129 15.874 1.00 88.56 103 PRO A C 1
ATOM 824 O O . PRO A 1 103 ? -6.670 -4.421 14.931 1.00 88.56 103 PRO A O 1
ATOM 827 N N . THR A 1 104 ? -5.359 -6.051 15.743 1.00 88.69 104 THR A N 1
ATOM 828 C CA . THR A 1 104 ? -4.607 -6.280 14.499 1.00 88.69 104 THR A CA 1
ATOM 829 C C . THR A 1 104 ? -5.512 -6.594 13.315 1.00 88.69 104 THR A C 1
ATOM 831 O O . THR A 1 104 ? -5.240 -6.166 12.196 1.00 88.69 104 THR A O 1
ATOM 834 N N . ASP A 1 105 ? -6.621 -7.292 13.561 1.00 88.25 105 ASP A N 1
ATOM 835 C CA . ASP A 1 105 ? -7.578 -7.672 12.523 1.00 88.25 105 ASP A CA 1
ATOM 836 C C . ASP A 1 105 ? -8.177 -6.444 11.829 1.00 88.25 105 ASP A C 1
ATOM 838 O O . ASP A 1 105 ? -8.387 -6.463 10.616 1.00 88.25 105 ASP A O 1
ATOM 842 N N . LEU A 1 106 ? -8.386 -5.351 12.572 1.00 88.06 106 LEU A N 1
ATOM 843 C CA . LEU A 1 106 ? -8.961 -4.112 12.054 1.00 88.06 106 LEU A CA 1
ATOM 844 C C . LEU A 1 106 ? -8.031 -3.458 11.023 1.00 88.06 106 LEU A C 1
ATOM 846 O O . LEU A 1 106 ? -8.494 -3.041 9.965 1.00 88.06 106 LEU A O 1
ATOM 850 N N . VAL A 1 107 ? -6.720 -3.452 11.284 1.00 90.25 107 VAL A N 1
ATOM 851 C CA . VAL A 1 107 ? -5.714 -2.947 10.334 1.00 90.25 107 VAL A CA 1
ATOM 852 C C . VAL A 1 107 ? -5.476 -3.945 9.196 1.00 90.25 107 VAL A C 1
ATOM 854 O O . VAL A 1 107 ? -5.286 -3.543 8.049 1.00 90.25 107 VAL A O 1
ATOM 857 N N . SER A 1 108 ? -5.524 -5.251 9.482 1.00 90.12 108 SER A N 1
ATOM 858 C CA . SER A 1 108 ? -5.222 -6.305 8.503 1.00 90.12 108 SER A CA 1
ATOM 859 C C . SER A 1 108 ? -6.131 -6.260 7.271 1.00 90.12 108 SER A C 1
ATOM 861 O O . SER A 1 108 ? -5.652 -6.396 6.146 1.00 90.12 108 SER A O 1
ATOM 863 N N . VAL A 1 109 ? -7.427 -5.993 7.467 1.00 90.69 109 VAL A N 1
ATOM 864 C CA . VAL A 1 109 ? -8.424 -5.916 6.388 1.00 90.69 109 VAL A CA 1
ATOM 865 C C . VAL A 1 109 ? -8.137 -4.737 5.451 1.00 90.69 109 VAL A C 1
ATOM 867 O O . VAL A 1 109 ? -8.375 -4.811 4.245 1.00 90.69 109 VAL A O 1
ATOM 870 N N . GLU A 1 110 ? -7.558 -3.664 5.982 1.00 92.88 110 GLU A N 1
ATOM 871 C CA . GLU A 1 110 ? -7.292 -2.420 5.259 1.00 92.88 110 GLU A CA 1
ATOM 872 C C . GLU A 1 110 ? -5.896 -2.407 4.593 1.00 92.88 110 GLU A C 1
ATOM 874 O O . GLU A 1 110 ? -5.579 -1.500 3.824 1.00 92.88 110 GLU A O 1
ATOM 879 N N . LEU A 1 111 ? -5.059 -3.438 4.794 1.00 91.19 111 LEU A N 1
ATOM 880 C CA . LEU A 1 111 ? -3.688 -3.521 4.254 1.00 91.19 111 LEU A CA 1
ATOM 881 C C . LEU A 1 111 ? -3.585 -3.351 2.735 1.00 91.19 111 LEU A C 1
ATOM 883 O O . LEU A 1 111 ? -2.549 -2.907 2.229 1.00 91.19 111 LEU A O 1
ATOM 887 N N . HIS A 1 112 ? -4.645 -3.682 2.001 1.00 90.19 112 HIS A N 1
ATOM 888 C CA . HIS A 1 112 ? -4.702 -3.520 0.552 1.00 90.19 112 HIS A CA 1
ATOM 889 C C . HIS A 1 112 ? -4.515 -2.052 0.113 1.00 90.19 112 HIS A C 1
ATOM 891 O O . HIS A 1 112 ? -4.009 -1.806 -0.984 1.00 90.19 112 HIS A O 1
ATOM 897 N N . PHE A 1 113 ? -4.794 -1.069 0.980 1.00 92.50 113 PHE A N 1
ATOM 898 C CA . PHE A 1 113 ? -4.545 0.351 0.711 1.00 92.50 113 PHE A CA 1
ATOM 899 C C . PHE A 1 113 ? -3.061 0.725 0.602 1.00 92.50 113 PHE A C 1
ATOM 901 O O . PHE A 1 113 ? -2.740 1.742 -0.018 1.00 92.50 113 PHE A O 1
ATOM 908 N N . ARG A 1 114 ? -2.130 -0.121 1.070 1.00 91.19 114 ARG A N 1
ATOM 909 C CA . ARG A 1 114 ? -0.686 0.064 0.818 1.00 91.19 114 ARG A CA 1
ATOM 910 C C . ARG A 1 114 ? -0.341 0.014 -0.672 1.00 91.19 114 ARG A C 1
ATOM 912 O O . ARG A 1 114 ? 0.688 0.548 -1.083 1.00 91.19 114 ARG A O 1
ATOM 919 N N . ASN A 1 115 ? -1.200 -0.586 -1.500 1.00 89.44 115 ASN A N 1
ATOM 920 C CA . ASN A 1 115 ? -1.028 -0.569 -2.951 1.00 89.44 115 ASN A CA 1
ATOM 921 C C . ASN A 1 115 ? -1.110 0.852 -3.522 1.00 89.44 115 ASN A C 1
ATOM 923 O O . ASN A 1 115 ? -0.420 1.138 -4.494 1.00 89.44 115 ASN A O 1
ATOM 927 N N . VAL A 1 116 ? -1.877 1.755 -2.898 1.00 92.12 116 VAL A N 1
ATOM 928 C CA . VAL A 1 116 ? -1.944 3.170 -3.301 1.00 92.12 116 VAL A CA 1
ATOM 929 C C . VAL A 1 116 ? -0.601 3.856 -3.075 1.00 92.12 116 VAL A C 1
ATOM 931 O O . VAL A 1 116 ? -0.116 4.560 -3.959 1.00 92.12 116 VAL A O 1
ATOM 934 N N . HIS A 1 117 ? 0.019 3.626 -1.913 1.00 92.38 117 HIS A N 1
ATOM 935 C CA . HIS A 1 117 ? 1.350 4.154 -1.625 1.00 92.38 117 HIS A CA 1
ATOM 936 C C . HIS A 1 117 ? 2.369 3.655 -2.652 1.00 92.38 117 HIS A C 1
ATOM 938 O O . HIS A 1 117 ? 3.103 4.443 -3.246 1.00 92.38 117 HIS A O 1
ATOM 944 N N . ARG A 1 118 ? 2.363 2.339 -2.898 1.00 90.19 118 ARG A N 1
ATOM 945 C CA . ARG A 1 118 ? 3.262 1.700 -3.857 1.00 90.19 118 ARG A CA 1
ATOM 946 C C . ARG A 1 118 ? 3.084 2.267 -5.258 1.00 90.19 118 ARG A C 1
ATOM 948 O O . ARG A 1 118 ? 4.063 2.664 -5.856 1.00 90.19 118 ARG A O 1
ATOM 955 N N . PHE A 1 119 ? 1.851 2.395 -5.738 1.00 90.31 119 PHE A N 1
ATOM 956 C CA . PHE A 1 119 ? 1.574 3.001 -7.039 1.00 90.31 119 PHE A CA 1
ATOM 957 C C . PHE A 1 119 ? 2.184 4.405 -7.179 1.00 90.31 119 PHE A C 1
ATOM 959 O O . PHE A 1 119 ? 2.752 4.724 -8.218 1.00 90.31 119 PHE A O 1
ATOM 966 N N . LYS A 1 120 ? 2.103 5.230 -6.125 1.00 91.12 120 LYS A N 1
ATOM 967 C CA . LYS A 1 120 ? 2.611 6.610 -6.140 1.00 91.12 120 LYS A CA 1
ATOM 968 C C . LYS A 1 120 ? 4.131 6.729 -5.983 1.00 91.12 120 LYS A C 1
ATOM 970 O O . LYS A 1 120 ? 4.701 7.680 -6.504 1.00 91.12 120 LYS A O 1
ATOM 975 N N . ARG A 1 121 ? 4.775 5.845 -5.214 1.00 90.44 121 ARG A N 1
ATOM 976 C CA . ARG A 1 121 ? 6.204 5.961 -4.847 1.00 90.44 121 ARG A CA 1
ATOM 977 C C . ARG A 1 121 ? 7.116 4.964 -5.554 1.00 90.44 121 ARG A C 1
ATOM 979 O O . ARG A 1 121 ? 8.286 5.259 -5.742 1.00 90.44 121 ARG A O 1
ATOM 986 N N . ASP A 1 122 ? 6.587 3.810 -5.935 1.00 89.19 122 ASP A N 1
ATOM 987 C CA . ASP A 1 122 ? 7.317 2.711 -6.561 1.00 89.19 122 ASP A CA 1
ATOM 988 C C . ASP A 1 122 ? 6.444 2.064 -7.646 1.00 89.19 122 ASP A C 1
ATOM 990 O O . ASP A 1 122 ? 5.836 0.998 -7.482 1.00 89.19 122 ASP A O 1
ATOM 994 N N . HIS A 1 123 ? 6.353 2.772 -8.775 1.00 86.81 123 HIS A N 1
ATOM 995 C CA . HIS A 1 123 ? 5.542 2.345 -9.909 1.00 86.81 123 HIS A CA 1
ATOM 996 C C . HIS A 1 123 ? 6.015 0.996 -10.469 1.00 86.81 123 HIS A C 1
ATOM 998 O O . HIS A 1 123 ? 5.189 0.181 -10.876 1.00 86.81 123 HIS A O 1
ATOM 1004 N N . LYS A 1 124 ? 7.327 0.722 -10.433 1.00 87.56 124 LYS A N 1
ATOM 1005 C CA . LYS A 1 124 ? 7.900 -0.544 -10.902 1.00 87.56 124 LYS A CA 1
ATOM 1006 C C . LYS A 1 124 ? 7.410 -1.717 -10.052 1.00 87.56 124 LYS A C 1
ATOM 1008 O O . LYS A 1 124 ? 6.825 -2.647 -10.596 1.00 87.56 124 LYS A O 1
ATOM 1013 N N . ALA A 1 125 ? 7.551 -1.654 -8.726 1.00 86.69 125 ALA A N 1
ATOM 1014 C CA . ALA A 1 125 ? 7.088 -2.733 -7.849 1.00 86.69 125 ALA A CA 1
ATOM 1015 C C . ALA A 1 125 ? 5.560 -2.883 -7.821 1.00 86.69 125 ALA A C 1
ATOM 1017 O O . ALA A 1 125 ? 5.039 -3.925 -7.405 1.00 86.69 125 ALA A O 1
ATOM 1018 N N . TYR A 1 126 ? 4.823 -1.833 -8.186 1.00 88.75 126 TYR A N 1
ATOM 1019 C CA . TYR A 1 126 ? 3.388 -1.924 -8.415 1.00 88.75 126 TYR A CA 1
ATOM 1020 C C . TYR A 1 126 ? 3.072 -2.674 -9.717 1.00 88.75 126 TYR A C 1
ATOM 1022 O O . TYR A 1 126 ? 2.252 -3.593 -9.690 1.00 88.75 126 TYR A O 1
ATOM 1030 N N . ASP A 1 127 ? 3.737 -2.335 -10.823 1.00 86.69 127 ASP A N 1
ATOM 1031 C CA . ASP A 1 127 ? 3.517 -2.971 -12.125 1.00 86.69 127 ASP A CA 1
ATOM 1032 C C . ASP A 1 127 ? 3.953 -4.446 -12.124 1.00 86.69 127 ASP A C 1
ATOM 1034 O O . ASP A 1 127 ? 3.208 -5.309 -12.582 1.00 86.69 127 ASP A O 1
ATOM 1038 N N . ASP A 1 128 ? 5.071 -4.775 -11.468 1.00 87.00 128 ASP A N 1
ATOM 1039 C CA . ASP A 1 128 ? 5.561 -6.155 -11.326 1.00 87.00 128 ASP A CA 1
ATOM 1040 C C . ASP A 1 128 ? 4.587 -7.083 -10.580 1.00 87.00 128 ASP A C 1
ATOM 1042 O O . ASP A 1 128 ? 4.605 -8.299 -10.787 1.00 87.00 128 ASP A O 1
ATOM 1046 N N . ARG A 1 129 ? 3.725 -6.527 -9.717 1.00 83.06 129 ARG A N 1
ATOM 1047 C CA . ARG A 1 129 ? 2.684 -7.270 -8.988 1.00 83.06 129 ARG A CA 1
ATOM 1048 C C . ARG A 1 129 ? 1.410 -7.493 -9.791 1.00 83.06 129 ARG A C 1
ATOM 1050 O O . ARG A 1 129 ? 0.559 -8.270 -9.350 1.00 83.06 129 ARG A O 1
ATOM 1057 N N . ARG A 1 130 ? 1.223 -6.793 -10.910 1.00 83.19 130 ARG A N 1
ATOM 1058 C CA . ARG A 1 130 ? 0.032 -6.984 -11.733 1.00 83.19 130 ARG A CA 1
ATOM 1059 C C . ARG A 1 130 ? 0.053 -8.394 -12.330 1.00 83.19 130 ARG A C 1
ATOM 1061 O O . ARG A 1 130 ? 1.120 -8.881 -12.711 1.00 83.19 130 ARG A O 1
ATOM 1068 N N . PRO A 1 131 ? -1.108 -9.066 -12.426 1.00 82.94 131 PRO A N 1
ATOM 1069 C CA . PRO A 1 131 ? -1.201 -10.333 -13.134 1.00 82.94 131 PRO A CA 1
ATOM 1070 C C . PRO A 1 131 ? -0.628 -10.179 -14.543 1.00 82.94 131 PRO A C 1
ATOM 1072 O O . PRO A 1 131 ? -1.083 -9.339 -15.321 1.00 82.94 131 PRO A O 1
ATOM 1075 N N . ARG A 1 132 ? 0.400 -10.967 -14.866 1.00 77.94 132 ARG A N 1
ATOM 1076 C CA . ARG A 1 132 ? 1.020 -10.914 -16.188 1.00 77.94 132 ARG A CA 1
ATOM 1077 C C . ARG A 1 132 ? 0.105 -11.615 -17.181 1.00 77.94 132 ARG A C 1
ATOM 1079 O O . ARG A 1 132 ? -0.149 -12.811 -17.057 1.00 77.94 132 ARG A O 1
ATOM 1086 N N . ILE A 1 133 ? -0.350 -10.883 -18.191 1.00 80.25 133 ILE A N 1
ATOM 1087 C CA . ILE A 1 133 ? -0.929 -11.496 -19.384 1.00 80.25 133 ILE A CA 1
ATOM 1088 C C . ILE A 1 133 ? 0.223 -12.195 -20.108 1.00 80.25 133 ILE A C 1
ATOM 1090 O O . ILE A 1 133 ? 1.218 -11.554 -20.460 1.00 80.25 133 ILE A O 1
ATOM 1094 N N . ARG A 1 134 ? 0.115 -13.511 -20.315 1.00 75.00 134 ARG A N 1
ATOM 1095 C CA . ARG A 1 134 ? 1.048 -14.227 -21.188 1.00 75.00 134 ARG A CA 1
ATOM 1096 C C . ARG A 1 134 ? 0.798 -13.763 -22.617 1.00 75.00 134 ARG A C 1
ATOM 1098 O O . ARG A 1 134 ? -0.180 -14.160 -23.239 1.00 75.00 134 ARG A O 1
ATOM 1105 N N . ARG A 1 135 ? 1.678 -12.901 -23.116 1.00 76.06 135 ARG A N 1
ATOM 1106 C CA . ARG A 1 135 ? 1.744 -12.579 -24.541 1.00 76.06 135 ARG A CA 1
ATOM 1107 C C . ARG A 1 135 ? 2.325 -13.797 -25.257 1.00 76.06 135 ARG A C 1
ATOM 1109 O O . ARG A 1 135 ? 3.329 -14.340 -24.803 1.00 76.06 135 ARG A O 1
ATOM 1116 N N . THR A 1 136 ? 1.667 -14.244 -26.319 1.00 82.75 136 THR A N 1
ATOM 1117 C CA . THR A 1 136 ? 2.154 -15.325 -27.179 1.00 82.75 136 THR A CA 1
ATOM 1118 C C . THR A 1 136 ? 2.608 -14.739 -28.506 1.00 82.75 136 THR A C 1
ATOM 1120 O O . THR A 1 136 ? 2.029 -13.761 -28.970 1.00 82.75 136 THR A O 1
ATOM 1123 N N . VAL A 1 137 ? 3.640 -15.337 -29.091 1.00 86.75 137 VAL A N 1
ATOM 1124 C CA . VAL A 1 137 ? 4.076 -15.073 -30.472 1.00 86.75 137 VAL A CA 1
ATOM 1125 C C . VAL A 1 137 ? 3.535 -16.130 -31.440 1.00 86.75 137 VAL A C 1
ATOM 1127 O O . VAL A 1 137 ? 3.877 -16.136 -32.617 1.00 86.75 137 VAL A O 1
ATOM 1130 N N . ALA A 1 138 ? 2.709 -17.060 -30.942 1.00 86.75 138 ALA A N 1
ATOM 1131 C CA . ALA A 1 138 ? 2.104 -18.096 -31.763 1.00 86.75 138 ALA A CA 1
ATOM 1132 C C . ALA A 1 138 ? 1.321 -17.463 -32.919 1.00 86.75 138 ALA A C 1
ATOM 1134 O O . ALA A 1 138 ? 0.522 -16.554 -32.704 1.00 86.75 138 ALA A O 1
ATOM 1135 N N . CYS A 1 139 ? 1.562 -17.979 -34.123 1.00 90.19 139 CYS A N 1
ATOM 1136 C CA . CYS A 1 139 ? 0.966 -17.528 -35.381 1.00 90.19 139 CYS A CA 1
ATOM 1137 C C . CYS A 1 139 ? 1.408 -16.143 -35.888 1.00 90.19 139 CYS A C 1
ATOM 1139 O O . CYS A 1 139 ? 0.924 -15.745 -36.946 1.00 90.19 139 CYS A O 1
ATOM 1141 N N . MET A 1 140 ? 2.336 -15.447 -35.219 1.00 93.88 140 MET A N 1
ATOM 1142 C CA . MET A 1 140 ? 2.914 -14.224 -35.782 1.00 93.88 140 MET A CA 1
ATOM 1143 C C . MET A 1 140 ? 3.813 -14.541 -36.978 1.00 93.88 140 MET A C 1
ATOM 1145 O O . MET A 1 140 ? 4.623 -15.472 -36.935 1.00 93.88 140 MET A O 1
ATOM 1149 N N . GLN A 1 141 ? 3.701 -13.742 -38.031 1.00 96.12 141 GLN A N 1
ATOM 1150 C CA . GLN A 1 141 ? 4.614 -13.773 -39.164 1.00 96.12 141 GLN A CA 1
ATOM 1151 C C . GLN A 1 141 ? 5.891 -12.976 -38.851 1.00 96.12 141 GLN A C 1
ATOM 1153 O O . GLN A 1 141 ? 5.846 -11.998 -38.097 1.00 96.12 141 GLN A O 1
ATOM 1158 N N . PRO A 1 142 ? 7.049 -13.354 -39.427 1.00 95.12 142 PRO A N 1
ATOM 1159 C CA . PRO A 1 142 ? 8.252 -12.530 -39.360 1.00 95.12 142 PRO A CA 1
ATOM 1160 C C . PRO A 1 142 ? 7.963 -11.089 -39.788 1.00 95.12 142 PRO A C 1
ATOM 1162 O O . PRO A 1 142 ? 7.257 -10.873 -40.772 1.00 95.12 142 PRO A O 1
ATOM 1165 N N . MET A 1 143 ? 8.534 -10.115 -39.074 1.00 94.25 143 MET A N 1
ATOM 1166 C CA . MET A 1 143 ? 8.354 -8.675 -39.323 1.00 94.25 143 MET A CA 1
ATOM 1167 C C . MET A 1 143 ? 6.931 -8.124 -39.099 1.00 94.25 143 MET A C 1
ATOM 1169 O O . MET A 1 143 ? 6.702 -6.946 -39.367 1.00 94.25 143 MET A O 1
ATOM 1173 N N . GLU A 1 144 ? 5.985 -8.912 -38.575 1.00 94.12 144 GLU A N 1
ATOM 1174 C CA . GLU A 1 144 ? 4.621 -8.443 -38.268 1.00 94.12 144 GLU A CA 1
ATOM 1175 C C . GLU A 1 144 ? 4.599 -7.394 -37.141 1.00 94.12 144 GLU A C 1
ATOM 1177 O O . GLU A 1 144 ? 3.813 -6.448 -37.178 1.00 94.12 144 GLU A O 1
ATOM 1182 N N . LEU A 1 145 ? 5.496 -7.525 -36.157 1.00 93.31 145 LEU A N 1
ATOM 1183 C CA . LEU A 1 145 ? 5.706 -6.540 -35.096 1.00 93.31 145 LEU A CA 1
ATOM 1184 C C . LEU A 1 145 ? 7.201 -6.324 -34.882 1.00 93.31 145 LEU A C 1
ATOM 1186 O O . LEU A 1 145 ? 7.909 -7.221 -34.423 1.00 93.31 145 LEU A O 1
ATOM 1190 N N . VAL A 1 146 ? 7.654 -5.100 -35.138 1.00 94.50 146 VAL A N 1
ATOM 1191 C CA . VAL A 1 146 ? 9.024 -4.668 -34.858 1.00 94.50 146 VAL A CA 1
ATOM 1192 C C . VAL A 1 146 ? 9.000 -3.630 -33.744 1.00 94.50 146 VAL A C 1
ATOM 1194 O O . VAL A 1 146 ? 8.325 -2.606 -33.846 1.00 94.50 146 VAL A O 1
ATOM 1197 N N . VAL A 1 147 ? 9.743 -3.895 -32.674 1.00 94.88 147 VAL A N 1
ATOM 1198 C CA . VAL A 1 147 ? 9.906 -2.976 -31.546 1.00 94.88 147 VAL A CA 1
ATOM 1199 C C . VAL A 1 147 ? 11.218 -2.226 -31.725 1.00 94.88 147 VAL A C 1
ATOM 1201 O O . VAL A 1 147 ? 12.287 -2.832 -31.734 1.00 94.88 147 VAL A O 1
ATOM 1204 N N . GLY A 1 148 ? 11.128 -0.909 -31.888 1.00 96.06 148 GLY A N 1
ATOM 1205 C CA . GLY A 1 148 ? 12.284 -0.020 -31.894 1.00 96.06 148 GLY A CA 1
ATOM 1206 C C . GLY A 1 148 ? 12.559 0.527 -30.496 1.00 96.06 148 GLY A C 1
ATOM 1207 O O . GLY A 1 148 ? 11.623 0.947 -29.817 1.00 96.06 148 GLY A O 1
ATOM 1208 N N . ASP A 1 149 ? 13.824 0.560 -30.088 1.00 95.38 149 ASP A N 1
ATOM 1209 C CA . ASP A 1 149 ? 14.259 1.243 -28.868 1.00 95.38 149 ASP A CA 1
ATOM 1210 C C . ASP A 1 149 ? 15.554 2.029 -29.103 1.00 95.38 149 ASP A C 1
ATOM 1212 O O . ASP A 1 149 ? 16.377 1.673 -29.954 1.00 95.38 149 ASP A O 1
ATOM 1216 N N . VAL A 1 150 ? 15.726 3.112 -28.345 1.00 93.38 150 VAL A N 1
ATOM 1217 C CA . VAL A 1 150 ? 16.933 3.940 -28.356 1.00 93.38 150 VAL A CA 1
ATOM 1218 C C . VAL A 1 150 ? 17.530 3.956 -26.956 1.00 93.38 150 VAL A C 1
ATOM 1220 O O . VAL A 1 150 ? 16.989 4.575 -26.042 1.00 93.38 150 VAL A O 1
ATOM 1223 N N . HIS A 1 151 ? 18.693 3.330 -26.808 1.00 90.31 151 HIS A N 1
ATOM 1224 C CA . HIS A 1 151 ? 19.392 3.202 -25.538 1.00 90.31 151 HIS A CA 1
ATOM 1225 C C . HIS A 1 151 ? 20.656 4.082 -25.513 1.00 90.31 151 HIS A C 1
ATOM 1227 O O . HIS A 1 151 ? 21.494 3.971 -26.416 1.00 90.31 151 HIS A O 1
ATOM 1233 N N . PRO A 1 152 ? 20.835 4.977 -24.522 1.00 89.88 152 PRO A N 1
ATOM 1234 C CA . PRO A 1 152 ? 22.099 5.688 -24.351 1.00 89.88 152 PRO A CA 1
ATOM 1235 C C . PRO A 1 152 ? 23.202 4.696 -23.964 1.00 89.88 152 PRO A C 1
ATOM 1237 O O . PRO A 1 152 ? 23.001 3.859 -23.093 1.00 89.88 152 PRO A O 1
ATOM 1240 N N . VAL A 1 153 ? 24.362 4.775 -24.616 1.00 89.38 153 VAL A N 1
ATOM 1241 C CA . VAL A 1 153 ? 25.513 3.931 -24.281 1.00 89.38 153 VAL A CA 1
ATOM 1242 C C . VAL A 1 153 ? 26.466 4.730 -23.405 1.00 89.38 153 VAL A C 1
ATOM 1244 O O . VAL A 1 153 ? 27.059 5.709 -23.862 1.00 89.38 153 VAL A O 1
ATOM 1247 N N . ASP A 1 154 ? 26.663 4.274 -22.171 1.00 88.12 154 ASP A N 1
ATOM 1248 C CA . ASP A 1 154 ? 27.552 4.902 -21.183 1.00 88.12 154 ASP A CA 1
ATOM 1249 C C . ASP A 1 154 ? 29.028 4.523 -21.405 1.00 88.12 154 ASP A C 1
ATOM 1251 O O . ASP A 1 154 ? 29.761 4.162 -20.487 1.00 88.12 154 ASP A O 1
ATOM 1255 N N . ILE A 1 155 ? 29.472 4.579 -22.662 1.00 86.50 155 ILE A N 1
ATOM 1256 C CA . ILE A 1 155 ? 30.862 4.368 -23.067 1.00 86.50 155 ILE A CA 1
ATOM 1257 C C . ILE A 1 155 ? 31.328 5.633 -23.776 1.00 86.50 155 ILE A C 1
ATOM 1259 O O . ILE A 1 155 ? 30.769 6.036 -24.800 1.00 86.50 155 ILE A O 1
ATOM 1263 N N . HIS A 1 156 ? 32.365 6.260 -23.224 1.00 86.38 156 HIS A N 1
ATOM 1264 C CA . HIS A 1 156 ? 33.003 7.412 -23.842 1.00 86.38 156 HIS A CA 1
ATOM 1265 C C . HIS A 1 156 ? 33.903 6.968 -24.989 1.00 86.38 156 HIS A C 1
ATOM 1267 O O . HIS A 1 156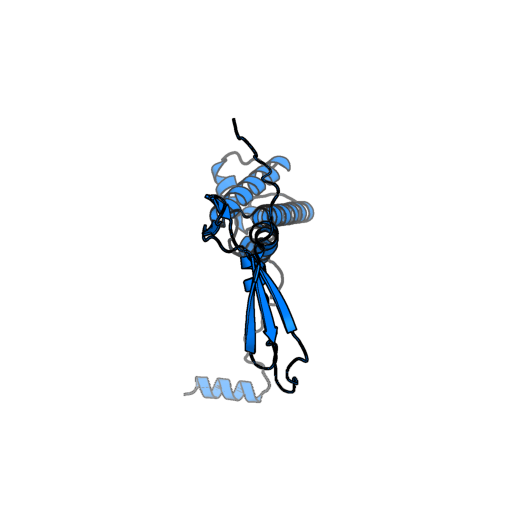 ? 34.771 6.114 -24.825 1.00 86.38 156 HIS A O 1
ATOM 1273 N N . LEU A 1 157 ? 33.707 7.587 -26.146 1.00 82.19 157 LEU A N 1
ATOM 1274 C CA . LEU A 1 157 ? 34.523 7.384 -27.330 1.00 82.19 157 LEU A CA 1
ATOM 1275 C C . LEU A 1 157 ? 35.156 8.713 -27.728 1.00 82.19 157 LEU A C 1
ATOM 1277 O O . LEU A 1 157 ? 34.479 9.742 -27.794 1.00 82.19 157 LEU A O 1
ATOM 1281 N N . THR A 1 158 ? 36.458 8.678 -27.992 1.00 84.56 158 THR A N 1
ATOM 1282 C CA . THR A 1 158 ? 37.206 9.831 -28.491 1.00 84.56 158 THR A CA 1
ATOM 1283 C C . THR A 1 158 ? 37.012 9.930 -29.996 1.00 84.56 158 THR A C 1
ATOM 1285 O O . THR A 1 158 ? 37.301 8.991 -30.739 1.00 84.56 158 THR A O 1
ATOM 1288 N N . ARG A 1 159 ? 36.495 11.064 -30.457 1.00 81.00 159 ARG A N 1
ATOM 1289 C CA . ARG A 1 159 ? 36.357 11.366 -31.881 1.00 81.00 159 ARG A CA 1
ATOM 1290 C C . ARG A 1 159 ? 37.713 11.762 -32.487 1.00 81.00 159 ARG A C 1
ATOM 1292 O O . ARG A 1 159 ? 38.613 12.164 -31.752 1.00 81.00 159 ARG A O 1
ATOM 1299 N N . PRO A 1 160 ? 37.861 11.730 -33.826 1.00 81.88 160 PRO A N 1
ATOM 1300 C CA . PRO A 1 160 ? 39.082 12.192 -34.495 1.00 81.88 160 PRO A CA 1
ATOM 1301 C C . PRO A 1 160 ? 39.466 13.652 -34.198 1.00 81.88 160 PRO A C 1
ATOM 1303 O O . PRO A 1 160 ? 40.630 14.008 -34.316 1.00 81.88 160 PRO A O 1
ATOM 1306 N N . ASP A 1 161 ? 38.503 14.490 -33.798 1.00 83.75 161 ASP A N 1
ATOM 1307 C CA . ASP A 1 161 ? 38.712 15.886 -33.383 1.00 83.75 161 ASP A CA 1
ATOM 1308 C C . ASP A 1 161 ? 39.129 16.040 -31.903 1.00 83.75 161 ASP A C 1
ATOM 1310 O O . ASP A 1 161 ? 39.221 17.156 -31.397 1.00 83.75 161 ASP A O 1
ATOM 1314 N N . GLY A 1 162 ? 39.362 14.930 -31.193 1.00 81.94 162 GLY A N 1
ATOM 1315 C CA . GLY A 1 162 ? 39.749 14.907 -29.780 1.00 81.94 162 GLY A CA 1
ATOM 1316 C C . GLY A 1 162 ? 38.591 15.090 -28.795 1.00 81.94 162 GLY A C 1
ATOM 1317 O O . GLY A 1 162 ? 38.805 15.000 -27.587 1.00 81.94 162 GLY A O 1
ATOM 1318 N N . THR A 1 163 ? 37.359 15.312 -29.265 1.00 82.38 163 THR A N 1
ATOM 1319 C CA . THR A 1 163 ? 36.194 15.461 -28.381 1.00 82.38 163 THR A CA 1
ATOM 1320 C C . THR A 1 163 ? 35.665 14.112 -27.895 1.00 82.38 163 THR A C 1
ATOM 1322 O O . THR A 1 163 ? 35.746 13.098 -28.591 1.00 82.38 163 THR A O 1
ATOM 1325 N N . LEU A 1 164 ? 35.086 14.095 -26.692 1.00 85.25 164 LEU A N 1
ATOM 1326 C CA . LEU A 1 164 ? 34.413 12.917 -26.146 1.00 85.25 164 LEU A CA 1
ATOM 1327 C C . LEU A 1 164 ? 32.953 12.872 -26.595 1.00 85.25 164 LEU A C 1
ATOM 1329 O O . LEU A 1 164 ? 32.238 13.876 -26.571 1.00 85.25 164 LEU A O 1
ATOM 1333 N N . ALA A 1 165 ? 32.491 11.683 -26.961 1.00 84.75 165 ALA A N 1
ATOM 1334 C CA . ALA A 1 165 ? 31.105 11.433 -27.312 1.00 84.75 165 ALA A CA 1
ATOM 1335 C C . ALA A 1 165 ? 30.608 10.122 -26.718 1.00 84.75 165 ALA A C 1
ATOM 1337 O O . ALA A 1 165 ? 31.351 9.148 -26.629 1.00 84.75 165 ALA A O 1
ATOM 1338 N N . THR A 1 166 ? 29.327 10.093 -26.370 1.00 86.88 166 THR A N 1
ATOM 1339 C CA . THR A 1 166 ? 28.596 8.855 -26.113 1.00 86.88 166 THR A CA 1
ATOM 1340 C C . THR A 1 166 ? 27.760 8.511 -27.339 1.00 86.88 166 THR A C 1
ATOM 1342 O O . THR A 1 166 ? 27.169 9.386 -27.985 1.00 86.88 166 THR A O 1
ATOM 1345 N N . ALA A 1 167 ? 27.752 7.233 -27.705 1.00 88.00 167 ALA A N 1
ATOM 1346 C CA . ALA A 1 167 ? 26.882 6.739 -28.761 1.00 88.00 167 ALA A CA 1
ATOM 1347 C C . ALA A 1 167 ? 25.465 6.527 -28.215 1.00 88.00 167 ALA A C 1
ATOM 1349 O O . ALA A 1 167 ? 25.257 6.269 -27.028 1.00 88.00 167 ALA A O 1
ATOM 1350 N N . ARG A 1 168 ? 24.475 6.598 -29.099 1.00 89.56 168 ARG A N 1
ATOM 1351 C CA . ARG A 1 168 ? 23.140 6.062 -28.839 1.00 89.56 168 ARG A CA 1
ATOM 1352 C C . ARG A 1 168 ? 22.978 4.792 -29.648 1.00 89.56 168 ARG A C 1
ATOM 1354 O O . ARG A 1 168 ? 23.204 4.792 -30.855 1.00 89.56 168 ARG A O 1
ATOM 1361 N N . LEU A 1 169 ? 22.605 3.718 -28.978 1.00 91.94 169 LEU A N 1
ATOM 1362 C CA . LEU A 1 169 ? 22.252 2.460 -29.602 1.00 91.94 169 LEU A CA 1
ATOM 1363 C C . LEU A 1 169 ? 20.806 2.554 -30.073 1.00 91.94 169 LEU A C 1
ATOM 1365 O O . LEU A 1 169 ? 19.923 2.872 -29.284 1.00 91.94 169 LEU A O 1
ATOM 1369 N N . ILE A 1 170 ? 20.566 2.287 -31.351 1.00 94.94 170 ILE A N 1
ATOM 1370 C CA . ILE A 1 170 ? 19.227 2.085 -31.899 1.00 94.94 170 ILE A CA 1
ATOM 1371 C C . ILE A 1 170 ? 19.081 0.603 -32.205 1.00 94.94 170 ILE A C 1
ATOM 1373 O O . ILE A 1 170 ? 19.865 0.048 -32.975 1.00 94.94 170 ILE A O 1
ATOM 1377 N N . GLY A 1 171 ? 18.101 -0.032 -31.576 1.00 95.94 171 GLY A N 1
ATOM 1378 C CA . GLY A 1 171 ? 17.784 -1.440 -31.760 1.00 95.94 171 GLY A CA 1
ATOM 1379 C C . GLY A 1 171 ? 16.413 -1.607 -32.400 1.00 95.94 171 GLY A C 1
ATOM 1380 O O . GLY A 1 171 ? 15.464 -0.940 -31.998 1.00 95.94 171 GLY A O 1
ATOM 1381 N N . PHE A 1 172 ? 16.305 -2.519 -33.359 1.00 96.81 172 PHE A N 1
ATOM 1382 C CA . PHE A 1 172 ? 15.044 -3.011 -33.902 1.00 96.81 172 PHE A CA 1
ATOM 1383 C C . PHE A 1 172 ? 14.940 -4.501 -33.593 1.00 96.81 172 PHE A C 1
ATOM 1385 O O . PHE A 1 172 ? 15.772 -5.287 -34.042 1.00 96.81 172 PHE A O 1
ATOM 1392 N N . LEU A 1 173 ? 13.934 -4.886 -32.816 1.00 96.44 173 LEU A N 1
ATOM 1393 C CA . LEU A 1 173 ? 13.649 -6.269 -32.454 1.00 96.44 173 LEU A CA 1
ATOM 1394 C C . LEU A 1 173 ? 12.419 -6.749 -33.224 1.00 96.44 173 LEU A C 1
ATOM 1396 O O . LEU A 1 173 ? 11.319 -6.252 -32.980 1.00 96.44 173 LEU A O 1
ATOM 1400 N N . ASP A 1 174 ? 12.579 -7.730 -34.111 1.00 95.69 174 ASP A N 1
ATOM 1401 C CA . ASP A 1 174 ? 11.433 -8.478 -34.637 1.00 95.69 174 ASP A CA 1
ATOM 1402 C C . ASP A 1 174 ? 10.892 -9.391 -33.535 1.00 95.69 174 ASP A C 1
ATOM 1404 O O . ASP A 1 174 ? 11.560 -10.325 -33.085 1.00 95.69 174 ASP A O 1
ATOM 1408 N N . TRP A 1 175 ? 9.668 -9.116 -33.092 1.00 92.94 175 TRP A N 1
ATOM 1409 C CA . TRP A 1 175 ? 9.050 -9.816 -31.977 1.00 92.94 175 TRP A CA 1
ATOM 1410 C C . TRP A 1 175 ? 8.674 -11.263 -32.325 1.00 92.94 175 TRP A C 1
ATOM 1412 O O . TRP A 1 175 ? 8.663 -12.115 -31.436 1.00 92.94 175 TRP A O 1
ATOM 1422 N N . ALA A 1 176 ? 8.417 -11.571 -33.601 1.00 93.56 176 ALA A N 1
ATOM 1423 C CA . ALA A 1 176 ? 8.080 -12.926 -34.037 1.00 93.56 176 ALA A CA 1
ATOM 1424 C C . ALA A 1 176 ? 9.311 -13.844 -34.043 1.00 93.56 176 ALA A C 1
ATOM 1426 O O . ALA A 1 176 ? 9.264 -14.958 -33.521 1.00 93.56 176 ALA A O 1
ATOM 1427 N N . THR A 1 177 ? 10.429 -13.374 -34.609 1.00 93.31 177 THR A N 1
ATOM 1428 C CA . THR A 1 177 ? 11.651 -14.184 -34.769 1.00 93.31 177 THR A CA 1
ATOM 1429 C C . THR A 1 177 ? 12.696 -13.971 -33.677 1.00 93.31 177 THR A C 1
ATOM 1431 O O . THR A 1 177 ? 13.683 -14.704 -33.637 1.00 93.31 177 THR A O 1
ATOM 1434 N N . GLN A 1 178 ? 12.503 -12.980 -32.799 1.00 92.31 178 GLN A N 1
ATOM 1435 C CA . GLN A 1 178 ? 13.475 -12.542 -31.788 1.00 92.31 178 GLN A CA 1
ATOM 1436 C C . GLN A 1 178 ? 14.831 -12.121 -32.390 1.00 92.31 178 GLN A C 1
ATOM 1438 O O . GLN A 1 178 ? 15.857 -12.131 -31.708 1.00 92.31 178 GLN A O 1
ATOM 1443 N N . ARG A 1 179 ? 14.854 -11.739 -33.675 1.00 95.00 179 ARG A N 1
ATOM 1444 C CA . ARG A 1 179 ? 16.042 -11.181 -34.332 1.00 95.00 179 ARG A CA 1
ATOM 1445 C C . ARG A 1 179 ? 16.190 -9.711 -33.969 1.00 95.00 179 ARG A C 1
ATOM 1447 O O . ARG A 1 179 ? 15.241 -8.939 -34.079 1.00 95.00 179 ARG A O 1
ATOM 1454 N N . LEU A 1 180 ? 17.397 -9.345 -33.553 1.00 95.56 180 LEU A N 1
ATOM 1455 C CA . LEU A 1 180 ? 17.745 -8.000 -33.118 1.00 95.56 180 LEU A CA 1
ATOM 1456 C C . LEU A 1 180 ? 18.757 -7.387 -34.090 1.00 95.56 180 LEU A C 1
ATOM 1458 O O . LEU A 1 180 ? 19.860 -7.907 -34.253 1.00 95.56 180 LEU A O 1
ATOM 1462 N N . TRP A 1 181 ? 18.390 -6.266 -34.705 1.00 96.12 181 TRP A N 1
ATOM 1463 C CA . TRP A 1 181 ? 19.295 -5.429 -35.491 1.00 96.12 181 TRP A CA 1
ATOM 1464 C C . TRP A 1 181 ? 19.676 -4.208 -34.677 1.00 96.12 181 TRP A C 1
ATOM 1466 O O . TRP A 1 181 ? 18.810 -3.537 -34.123 1.00 96.12 181 TRP A O 1
ATOM 1476 N N . ILE A 1 182 ? 20.971 -3.916 -34.607 1.00 95.06 182 ILE A N 1
ATOM 1477 C CA . ILE A 1 182 ? 21.498 -2.836 -33.778 1.00 95.06 182 ILE A CA 1
ATOM 1478 C C . ILE A 1 182 ? 22.377 -1.929 -34.629 1.00 95.06 182 ILE A C 1
ATOM 1480 O O . ILE A 1 182 ? 23.230 -2.407 -35.375 1.00 95.06 182 ILE A O 1
ATOM 1484 N N . GLY A 1 183 ? 22.198 -0.621 -34.475 1.00 92.62 183 GLY A N 1
ATOM 1485 C CA . GLY A 1 183 ? 23.099 0.407 -34.979 1.00 92.62 183 GLY A CA 1
ATOM 1486 C C . GLY A 1 183 ? 23.551 1.335 -33.857 1.00 92.62 183 GLY A C 1
ATOM 1487 O O . GLY A 1 183 ? 22.781 1.659 -32.957 1.00 92.62 183 GLY A O 1
ATOM 1488 N N . LEU A 1 184 ? 24.802 1.787 -33.914 1.00 90.06 184 LEU A N 1
ATOM 1489 C CA . LEU A 1 184 ? 25.297 2.863 -33.058 1.00 90.06 184 LEU A CA 1
ATOM 1490 C C . LEU A 1 184 ? 25.250 4.174 -33.835 1.00 90.06 184 LEU A C 1
ATOM 1492 O O . LEU A 1 184 ? 25.798 4.275 -34.932 1.00 90.06 184 LEU A O 1
ATOM 1496 N N . ILE A 1 185 ? 24.612 5.184 -33.253 1.00 87.12 185 ILE A N 1
ATOM 1497 C CA . ILE A 1 185 ? 24.502 6.518 -33.832 1.00 87.12 185 ILE A CA 1
ATOM 1498 C C . ILE A 1 185 ? 25.193 7.522 -32.922 1.00 87.12 185 ILE A C 1
ATOM 1500 O O . ILE A 1 185 ? 24.907 7.625 -31.728 1.00 87.12 185 ILE A O 1
ATOM 1504 N N . PHE A 1 186 ? 26.074 8.318 -33.517 1.00 82.31 186 PHE A N 1
ATOM 1505 C CA . PHE A 1 186 ? 26.663 9.478 -32.868 1.00 82.31 186 PHE A CA 1
ATOM 1506 C C . PHE A 1 186 ? 25.859 10.713 -33.244 1.00 82.31 186 PHE A C 1
ATOM 1508 O O . PHE A 1 186 ? 25.994 11.252 -34.341 1.00 82.31 186 PHE A O 1
ATOM 1515 N N . SER A 1 187 ? 25.034 11.201 -32.324 1.00 68.12 187 SER A N 1
ATOM 1516 C CA . SER A 1 187 ? 24.485 12.544 -32.472 1.00 68.12 187 SER A CA 1
ATOM 1517 C C . SER A 1 187 ? 25.616 13.560 -32.288 1.00 68.12 187 SER A C 1
ATOM 1519 O O . SER A 1 187 ? 26.279 13.567 -31.245 1.00 68.12 187 SER A O 1
ATOM 1521 N N . LYS A 1 188 ? 25.838 14.444 -33.270 1.00 58.78 188 LYS A N 1
ATOM 1522 C CA . LYS A 1 188 ? 26.618 15.670 -33.051 1.00 58.78 188 LYS A CA 1
ATOM 1523 C C . LYS A 1 188 ? 25.829 16.555 -32.084 1.00 58.78 188 LYS A C 1
ATOM 1525 O O . LYS A 1 188 ? 24.942 17.293 -32.494 1.00 58.78 188 LYS A O 1
ATOM 1530 N N . GLY A 1 189 ? 26.102 16.436 -30.790 1.00 50.53 189 GLY A N 1
ATOM 1531 C CA . GLY A 1 189 ? 25.625 17.409 -29.817 1.00 50.53 189 GLY A CA 1
ATOM 1532 C C . GLY A 1 189 ? 26.411 18.706 -29.979 1.00 50.53 189 GLY A C 1
ATOM 1533 O O . GLY A 1 189 ? 27.637 18.683 -29.888 1.00 50.53 189 GLY A O 1
ATOM 1534 N N . VAL A 1 190 ? 25.719 19.828 -30.189 1.00 43.12 190 VAL A N 1
ATOM 1535 C CA . VAL A 1 190 ? 26.225 21.126 -29.727 1.00 43.12 190 VAL A CA 1
ATOM 1536 C C . VAL A 1 190 ? 26.392 20.967 -28.220 1.00 43.12 190 VAL A C 1
ATOM 1538 O O . VAL A 1 190 ? 25.426 20.642 -27.527 1.00 43.12 190 VAL A O 1
ATOM 1541 N N . ALA A 1 191 ? 27.621 21.084 -27.724 1.00 41.69 191 ALA A N 1
ATOM 1542 C CA . ALA A 1 191 ? 27.904 20.974 -26.305 1.00 41.69 191 ALA A CA 1
ATOM 1543 C C . ALA A 1 191 ? 27.167 22.099 -25.563 1.00 41.69 191 ALA A C 1
ATOM 1545 O O . ALA A 1 191 ? 27.633 23.233 -25.511 1.00 41.69 191 ALA A O 1
ATOM 1546 N N . ALA A 1 192 ? 26.006 21.797 -24.984 1.00 41.22 192 ALA A N 1
ATOM 1547 C CA . ALA A 1 192 ? 25.440 22.623 -23.932 1.00 41.22 192 ALA A CA 1
ATOM 1548 C C . ALA A 1 192 ? 26.298 22.389 -22.687 1.00 41.22 192 ALA A C 1
ATOM 1550 O O . ALA A 1 192 ? 26.018 21.513 -21.868 1.00 41.22 192 ALA A O 1
ATOM 1551 N N . CYS A 1 193 ? 27.398 23.135 -22.600 1.00 32.75 193 CYS A N 1
ATOM 15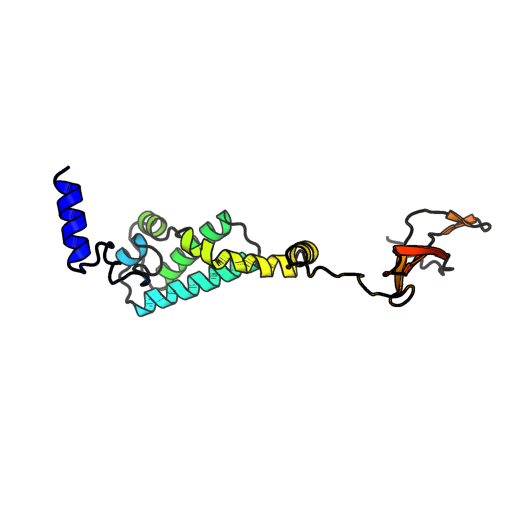52 C CA . CYS A 1 193 ? 28.206 23.236 -21.400 1.00 32.75 193 CYS A CA 1
ATOM 1553 C C . CYS A 1 193 ? 27.313 23.828 -20.301 1.00 32.75 193 CYS A C 1
ATOM 1555 O O . CYS A 1 193 ? 27.081 25.034 -20.258 1.00 32.75 193 CYS A O 1
ATOM 1557 N N . LYS A 1 194 ? 26.739 22.977 -19.449 1.00 38.03 194 LYS A N 1
ATOM 1558 C CA . LYS A 1 194 ? 26.230 23.415 -18.152 1.00 38.03 194 LYS A CA 1
ATOM 1559 C C . LYS A 1 194 ? 27.411 23.388 -17.196 1.00 38.03 194 LYS A C 1
ATOM 1561 O O . LYS A 1 194 ? 27.707 22.356 -16.602 1.00 38.03 194 LYS A O 1
ATOM 1566 N N . THR A 1 195 ? 28.097 24.518 -17.088 1.00 35.44 195 THR A N 1
ATOM 1567 C CA . THR A 1 195 ? 28.956 24.811 -15.944 1.00 35.44 195 THR A CA 1
ATOM 1568 C C . THR A 1 195 ? 28.073 24.873 -14.700 1.00 35.44 195 THR A C 1
ATOM 1570 O O . THR A 1 195 ? 27.170 25.705 -14.618 1.00 35.44 195 THR A O 1
ATOM 1573 N N . ALA A 1 196 ? 28.291 23.950 -13.764 1.00 38.00 196 ALA A N 1
ATOM 1574 C CA . ALA A 1 196 ? 27.787 24.060 -12.403 1.00 38.00 196 ALA A CA 1
ATOM 1575 C C . ALA A 1 196 ? 28.856 24.775 -11.567 1.00 38.00 196 ALA A C 1
ATOM 1577 O O . ALA A 1 196 ? 30.028 24.402 -11.628 1.00 38.00 196 ALA A O 1
ATOM 1578 N N . THR A 1 197 ? 28.422 25.833 -10.887 1.00 37.31 197 THR A N 1
ATOM 1579 C CA . THR A 1 197 ? 29.171 26.642 -9.919 1.00 37.31 197 THR A CA 1
ATOM 1580 C C . THR A 1 197 ? 29.548 25.838 -8.682 1.00 37.31 197 THR A C 1
ATOM 1582 O O . THR A 1 197 ? 28.740 24.964 -8.291 1.00 37.31 197 THR A O 1
#

Secondary structure (DSSP, 8-state):
-HHHHHHHHHHHTT---SPPPPTTTTS-S-SS-HHHHHH----HHHHHHHHHHHHHHHHHHHHHT--HHHHHHHHHHHHHHHHHHTT---S-HHHHHHHHPPPHHHHHHHGGGHHHHHHHH-HHHHHTTSPPP----TTPPTTSSEEEEEEEEEEEEE-TTS-EEEEEEEEEEETTT--EEEEEE------------

Radius of gyration: 32.59 Å; chains: 1; bounding box: 74×76×76 Å

Sequence (197 aa):
MRTLQRHAARFDEGMKVGRHGRSDRGKKRVVISRRWDKLVPFDASTKAKIAEDLKQEIRGLLKGGMSWGHTLQEAEKFLIDATRAWGFRPGDLNVLERACSIPTDLVSVELHFRNVHRFKRDHKAYDDRRPRIRRTVACMQPMELVVGDVHPVDIHLTRPDGTLATARLIGFLDWATQRLWIGLIFSKGVAACKTAT

pLDDT: mean 82.39, std 14.83, range [32.75, 96.81]

Foldseek 3Di:
DVVVVVVVVCVVVVDPPPDDDPPCVPPDPDLWDPLQVVVAPDDPVLSNVLSVVLLVLLLVCLLVVHDLVVSQVVSLVSSLVSSVVVPDDDPDPVSSSVSSRGDSVSSVVSNVSNLNNCVVPPVPVSVVPPPDDPDDLPPPDWPNDKDKDKAWAPDWDQDPVRDTFTWIKIWIAGPNVRDIDIDTDTDPDPPPPPDDD